Protein AF-A0A6A4GSS4-F1 (afdb_monomer_lite)

Organism: NCBI:txid1447944

pLDDT: mean 73.86, std 14.45, range [41.19, 93.94]

Structure (mmCIF, N/CA/C/O backbone):
data_AF-A0A6A4GSS4-F1
#
_entry.id   AF-A0A6A4GSS4-F1
#
loop_
_atom_site.group_PDB
_atom_site.id
_atom_site.type_symbol
_atom_site.label_atom_id
_atom_site.label_alt_id
_atom_site.label_comp_id
_atom_site.label_asym_id
_atom_site.label_entity_id
_atom_site.label_seq_id
_atom_site.pdbx_PDB_ins_code
_atom_site.Cartn_x
_atom_site.Cartn_y
_atom_site.Cartn_z
_atom_site.occupancy
_atom_site.B_iso_or_equiv
_atom_site.auth_seq_id
_atom_site.auth_comp_id
_atom_site.auth_asym_id
_atom_site.auth_atom_id
_atom_site.pdbx_PDB_model_num
ATOM 1 N N . MET A 1 1 ? -13.043 0.675 -2.390 1.00 72.56 1 MET A N 1
ATOM 2 C CA . MET A 1 1 ? -14.014 0.559 -1.269 1.00 72.56 1 MET A CA 1
ATOM 3 C C . MET A 1 1 ? -15.265 -0.229 -1.655 1.00 72.56 1 MET A C 1
ATOM 5 O O . MET A 1 1 ? -15.630 -1.120 -0.901 1.00 72.56 1 MET A O 1
ATOM 9 N N . TYR A 1 2 ? -15.894 0.060 -2.803 1.00 82.44 2 TYR A N 1
ATOM 10 C CA . TYR A 1 2 ? -17.092 -0.656 -3.266 1.00 82.44 2 TYR A CA 1
ATOM 11 C C . TYR A 1 2 ? -16.880 -2.173 -3.435 1.00 82.44 2 TYR A C 1
ATOM 13 O O . TYR A 1 2 ? -17.722 -2.955 -2.999 1.00 82.44 2 TYR A O 1
ATOM 21 N N . ASP A 1 3 ? -15.731 -2.589 -3.978 1.00 83.38 3 ASP A N 1
ATOM 22 C CA . ASP A 1 3 ? -15.444 -4.008 -4.245 1.00 83.38 3 ASP A CA 1
ATOM 23 C C . ASP A 1 3 ? -15.487 -4.861 -2.975 1.00 83.38 3 ASP A C 1
ATOM 25 O O . ASP A 1 3 ? -16.132 -5.903 -2.951 1.00 83.38 3 ASP A O 1
ATOM 29 N N . LEU A 1 4 ? -14.890 -4.373 -1.882 1.00 84.12 4 LEU A N 1
ATOM 30 C CA . LEU A 1 4 ? -14.920 -5.058 -0.586 1.00 84.12 4 LEU A CA 1
ATOM 31 C C . LEU A 1 4 ? -16.331 -5.103 0.005 1.00 84.12 4 LEU A C 1
ATOM 33 O O . LEU A 1 4 ? -16.747 -6.145 0.503 1.00 84.12 4 LEU A O 1
ATOM 37 N N . THR A 1 5 ? -17.081 -3.998 -0.068 1.00 87.25 5 THR A N 1
ATOM 38 C CA . THR A 1 5 ? -18.464 -3.972 0.437 1.00 87.25 5 THR A CA 1
ATOM 39 C C . THR A 1 5 ? -19.379 -4.917 -0.333 1.00 87.25 5 THR A C 1
ATOM 41 O O . THR A 1 5 ? -20.232 -5.559 0.269 1.00 87.25 5 THR A O 1
ATOM 44 N N . SER A 1 6 ? -19.176 -5.033 -1.648 1.00 86.62 6 SER A N 1
ATOM 45 C CA . SER A 1 6 ? -19.932 -5.941 -2.510 1.00 86.62 6 SER A CA 1
ATOM 46 C C . SER A 1 6 ? -19.547 -7.400 -2.250 1.00 86.62 6 SER A C 1
ATOM 48 O O . SER A 1 6 ? -20.416 -8.235 -2.016 1.00 86.62 6 SER A O 1
ATOM 50 N N . CYS A 1 7 ? -18.243 -7.695 -2.195 1.00 86.50 7 CYS A N 1
ATOM 51 C CA . CYS A 1 7 ? -17.714 -9.043 -1.984 1.00 86.50 7 CYS A CA 1
ATOM 52 C C . CYS A 1 7 ? -18.131 -9.639 -0.632 1.00 86.50 7 CYS A C 1
ATOM 54 O O . CYS A 1 7 ? -18.546 -10.793 -0.576 1.00 86.50 7 CYS A O 1
ATOM 56 N N . TYR A 1 8 ? -18.088 -8.843 0.441 1.00 86.75 8 TYR A N 1
ATOM 57 C CA . TYR A 1 8 ? -18.438 -9.297 1.792 1.00 86.75 8 TYR A CA 1
ATOM 58 C C . TYR A 1 8 ? -19.865 -8.940 2.223 1.00 86.75 8 TYR A C 1
ATOM 60 O O . TYR A 1 8 ? -20.220 -9.165 3.379 1.00 86.75 8 TYR A O 1
ATOM 68 N N . ASN A 1 9 ? -20.680 -8.378 1.322 1.00 89.94 9 ASN A N 1
ATOM 69 C CA . ASN A 1 9 ? -22.035 -7.897 1.609 1.00 89.94 9 ASN A CA 1
ATOM 70 C C . ASN A 1 9 ? -22.110 -7.076 2.916 1.00 89.94 9 ASN A C 1
ATOM 72 O O . ASN A 1 9 ? -22.933 -7.331 3.799 1.00 89.94 9 ASN A O 1
ATOM 76 N N . CYS A 1 10 ? -21.195 -6.116 3.063 1.00 87.06 10 CYS A N 1
ATOM 77 C CA . CYS A 1 10 ? -21.038 -5.321 4.277 1.00 87.06 10 CYS A CA 1
ATOM 78 C C . CYS A 1 10 ? -21.185 -3.821 3.996 1.00 87.06 10 CYS A C 1
ATOM 80 O O . CYS A 1 10 ? -21.047 -3.347 2.867 1.00 87.06 10 CYS A O 1
ATOM 82 N N . SER A 1 11 ? -21.490 -3.046 5.036 1.00 90.00 11 SER A N 1
ATOM 83 C CA . SER A 1 11 ? -21.618 -1.597 4.909 1.00 90.00 11 SER A CA 1
ATOM 84 C C . SER A 1 11 ? -20.251 -0.916 4.781 1.00 90.00 11 SER A C 1
ATOM 86 O O . SER A 1 11 ? -19.232 -1.392 5.280 1.00 90.00 11 SER A O 1
ATOM 88 N N . GLN A 1 12 ? -20.227 0.286 4.201 1.00 85.94 12 GLN A N 1
ATOM 89 C CA . GLN A 1 12 ? -19.018 1.121 4.209 1.00 85.94 12 GLN A CA 1
ATOM 90 C C . GLN A 1 12 ? -18.553 1.483 5.631 1.00 85.94 12 GLN A C 1
ATOM 92 O O . GLN A 1 12 ? -17.361 1.705 5.859 1.00 85.94 12 GLN A O 1
ATOM 97 N N . SER A 1 13 ? -19.472 1.515 6.604 1.00 88.00 13 SER A N 1
ATOM 98 C CA . SER A 1 13 ? -19.119 1.714 8.011 1.00 88.00 13 SER A CA 1
ATOM 99 C C . SER A 1 13 ? -18.322 0.535 8.573 1.00 88.00 13 SER A C 1
ATOM 101 O O . SER A 1 13 ? -17.364 0.777 9.298 1.00 88.00 13 SER A O 1
ATOM 103 N N . ALA A 1 14 ? -18.632 -0.705 8.179 1.00 88.19 14 ALA A N 1
ATOM 104 C CA . ALA A 1 14 ? -17.863 -1.884 8.580 1.00 88.19 14 ALA A CA 1
ATOM 105 C C . ALA A 1 14 ? -16.424 -1.833 8.035 1.00 88.19 14 ALA A C 1
ATOM 107 O O . ALA A 1 14 ? -15.473 -2.122 8.756 1.00 88.19 14 ALA A O 1
ATOM 108 N N . ILE A 1 15 ? -16.240 -1.371 6.792 1.00 86.81 15 ILE A N 1
ATOM 109 C CA . ILE A 1 15 ? -14.897 -1.131 6.232 1.00 86.81 15 ILE A CA 1
ATOM 110 C C . ILE A 1 15 ? -14.166 -0.026 7.004 1.00 86.81 15 ILE A C 1
ATOM 112 O O . ILE A 1 15 ? -12.967 -0.128 7.245 1.00 86.81 15 ILE A O 1
ATOM 116 N N . SER A 1 16 ? -14.875 1.023 7.419 1.00 88.25 16 SER A N 1
ATOM 117 C CA . SER A 1 16 ? -14.283 2.108 8.212 1.00 88.25 16 SER A CA 1
ATOM 118 C C . SER A 1 16 ? -13.846 1.633 9.602 1.00 88.25 16 SER A C 1
ATOM 120 O O . SER A 1 16 ? -12.785 2.024 10.084 1.00 88.25 16 SER A O 1
ATOM 122 N N . GLU A 1 17 ? -14.634 0.766 10.238 1.00 90.69 17 GLU A N 1
ATOM 123 C CA . GLU A 1 17 ? -14.283 0.124 11.506 1.00 90.69 17 GLU A CA 1
ATOM 124 C C . GLU A 1 17 ? -13.057 -0.781 11.348 1.00 90.69 17 GLU A C 1
ATOM 126 O O . GLU A 1 17 ? -12.098 -0.636 12.101 1.00 90.69 17 GLU A O 1
ATOM 131 N N . LEU A 1 18 ? -13.016 -1.602 10.293 1.00 89.56 18 LEU A N 1
ATOM 132 C CA . LEU A 1 18 ? -11.850 -2.420 9.952 1.00 89.56 18 LEU A CA 1
ATOM 133 C C . LEU A 1 18 ? -10.583 -1.574 9.769 1.00 89.56 18 LEU A C 1
ATOM 135 O O . LEU A 1 18 ? -9.526 -1.934 10.282 1.00 89.56 18 LEU A O 1
ATOM 139 N N . VAL A 1 19 ? -10.672 -0.437 9.067 1.00 88.94 19 VAL A N 1
ATOM 140 C CA . VAL A 1 19 ? -9.537 0.489 8.904 1.00 88.94 19 VAL A CA 1
ATOM 141 C C . VAL A 1 19 ? -9.033 0.972 10.262 1.00 88.94 19 VAL A C 1
ATOM 143 O O . VAL A 1 19 ? -7.821 1.001 10.483 1.00 88.94 19 VAL A O 1
ATOM 146 N N . ASN A 1 20 ? -9.934 1.321 11.183 1.00 88.12 20 ASN A N 1
ATOM 147 C CA . ASN A 1 20 ? -9.552 1.765 12.522 1.00 88.12 20 ASN A CA 1
ATOM 148 C C . ASN A 1 20 ? -8.883 0.641 13.320 1.00 88.12 20 ASN A C 1
ATOM 150 O O . ASN A 1 20 ? -7.842 0.880 13.927 1.00 88.12 20 ASN A O 1
ATOM 154 N N . GLU A 1 21 ? -9.433 -0.571 13.289 1.00 90.31 21 GLU A N 1
ATOM 155 C CA . GLU A 1 21 ? -8.868 -1.727 13.994 1.00 90.31 21 GLU A CA 1
ATOM 156 C C . GLU A 1 21 ? -7.494 -2.127 13.443 1.00 90.31 21 GLU A C 1
ATOM 158 O O . GLU A 1 21 ? -6.546 -2.289 14.210 1.00 90.31 21 GLU A O 1
ATOM 163 N N . LEU A 1 22 ? -7.328 -2.177 12.117 1.00 87.38 22 LEU A N 1
ATOM 164 C CA . LEU A 1 22 ? -6.024 -2.427 11.491 1.00 87.38 22 LEU A CA 1
ATOM 165 C C . LEU A 1 22 ? -5.011 -1.326 11.820 1.00 87.38 22 LEU A C 1
ATOM 167 O O . LEU A 1 22 ? -3.841 -1.613 12.065 1.00 87.38 22 LEU A O 1
ATOM 171 N N . THR A 1 23 ? -5.450 -0.066 11.848 1.00 85.69 23 THR A N 1
ATOM 172 C CA . THR A 1 23 ? -4.578 1.058 12.214 1.00 85.69 23 THR A CA 1
ATOM 173 C C . THR A 1 23 ? -4.109 0.935 13.662 1.00 85.69 23 THR A C 1
ATOM 175 O O . THR A 1 23 ? -2.912 1.046 13.915 1.00 85.69 23 THR A O 1
ATOM 178 N N . LYS A 1 24 ? -5.019 0.635 14.599 1.00 86.62 24 LYS A N 1
ATOM 179 C CA . LYS A 1 24 ? -4.681 0.390 16.011 1.00 86.62 24 LYS A CA 1
ATOM 180 C C . LYS A 1 24 ? -3.714 -0.781 16.161 1.00 86.62 24 LYS A C 1
ATOM 182 O O . LYS A 1 24 ? -2.689 -0.634 16.812 1.00 86.62 24 LYS A O 1
ATOM 187 N N . TYR A 1 25 ? -3.988 -1.901 15.491 1.00 86.25 25 TYR A N 1
ATOM 188 C CA . TYR A 1 25 ? -3.116 -3.074 15.511 1.00 86.25 25 TYR A CA 1
ATOM 189 C C . TYR A 1 25 ? -1.692 -2.751 15.035 1.00 86.25 25 TYR A C 1
ATOM 191 O O . TYR A 1 25 ? -0.711 -3.187 15.645 1.00 86.25 25 TYR A O 1
ATOM 199 N N . LEU A 1 26 ? -1.566 -1.970 13.956 1.00 81.38 26 LEU A N 1
ATOM 200 C CA . LEU A 1 26 ? -0.270 -1.509 13.462 1.00 81.38 26 LEU A CA 1
ATOM 201 C C . LEU A 1 26 ? 0.419 -0.557 14.443 1.00 81.38 26 LEU A C 1
ATOM 203 O O . LEU A 1 26 ? 1.639 -0.653 14.586 1.00 81.38 26 LEU A O 1
ATOM 207 N N . ASP A 1 27 ? -0.322 0.333 15.113 1.00 80.06 27 ASP A N 1
ATOM 208 C CA . ASP A 1 27 ? 0.249 1.187 16.160 1.00 80.06 27 ASP A CA 1
ATOM 209 C C . ASP A 1 27 ? 0.777 0.337 17.313 1.00 80.06 27 ASP A C 1
ATOM 211 O O . ASP A 1 27 ? 1.949 0.447 17.644 1.00 80.06 27 ASP A O 1
ATOM 215 N N . ASP A 1 28 ? -0.021 -0.580 17.853 1.00 81.38 28 ASP A N 1
ATOM 216 C CA . ASP A 1 28 ? 0.369 -1.400 19.002 1.00 81.38 28 ASP A CA 1
ATOM 217 C C . ASP A 1 28 ? 1.546 -2.333 18.685 1.00 81.38 28 ASP A C 1
ATOM 219 O O . ASP A 1 28 ? 2.460 -2.500 19.495 1.00 81.38 28 ASP A O 1
ATOM 223 N N . THR A 1 29 ? 1.568 -2.912 17.482 1.00 77.62 29 THR A N 1
ATOM 224 C CA . THR A 1 29 ? 2.556 -3.937 17.117 1.00 77.62 29 THR A CA 1
ATOM 225 C C . THR A 1 29 ? 3.847 -3.329 16.546 1.00 77.62 29 THR A C 1
ATOM 227 O O . THR A 1 29 ? 4.943 -3.830 16.799 1.00 77.62 29 THR A O 1
ATOM 230 N N . TRP A 1 30 ? 3.759 -2.223 15.796 1.00 67.25 30 TRP A N 1
ATOM 231 C CA . TRP A 1 30 ? 4.883 -1.674 15.018 1.00 67.25 30 TRP A CA 1
ATOM 232 C C . TRP A 1 30 ? 5.235 -0.227 15.384 1.00 67.25 30 TRP A C 1
ATOM 234 O O . TRP A 1 30 ? 6.038 0.391 14.680 1.00 67.25 30 TRP A O 1
ATOM 244 N N . LYS A 1 31 ? 4.714 0.317 16.498 1.00 68.88 31 LYS A N 1
ATOM 245 C CA . LYS A 1 31 ? 4.988 1.696 16.957 1.00 68.88 31 LYS A CA 1
ATOM 246 C C . LYS A 1 31 ? 6.451 2.095 16.862 1.00 68.88 31 LYS A C 1
ATOM 248 O O . LYS A 1 31 ? 6.790 3.172 16.389 1.00 68.88 31 LYS A O 1
ATOM 253 N N . HIS A 1 32 ? 7.325 1.203 17.317 1.00 61.16 32 HIS A N 1
ATOM 254 C CA . HIS A 1 32 ? 8.761 1.433 17.417 1.00 61.16 32 HIS A CA 1
ATOM 255 C C . HIS A 1 32 ? 9.453 1.574 16.052 1.00 61.16 32 HIS A C 1
ATOM 257 O O . HIS A 1 32 ? 10.482 2.236 15.967 1.00 61.16 32 HIS A O 1
ATOM 263 N N . LEU A 1 33 ? 8.885 0.996 14.988 1.00 55.12 33 LEU A N 1
ATOM 264 C CA . LEU A 1 33 ? 9.396 1.094 13.614 1.00 55.12 33 LEU A CA 1
ATOM 265 C C . LEU A 1 33 ? 8.751 2.237 12.826 1.00 55.12 33 LEU A C 1
ATOM 267 O O . LEU A 1 33 ? 9.302 2.677 11.820 1.00 55.12 33 LEU A O 1
ATOM 271 N N . LEU A 1 34 ? 7.568 2.683 13.253 1.00 58.38 34 LEU A N 1
ATOM 272 C CA . LEU A 1 34 ? 6.745 3.664 12.541 1.00 58.38 34 LEU A CA 1
ATOM 273 C C . LEU A 1 34 ? 6.749 5.049 13.203 1.00 58.38 34 LEU A C 1
ATOM 275 O O . LEU A 1 34 ? 6.261 6.006 12.599 1.00 58.38 34 LEU A O 1
ATOM 279 N N . ASN A 1 35 ? 7.306 5.168 14.413 1.00 62.12 35 ASN A N 1
ATOM 280 C CA . ASN A 1 35 ? 7.505 6.443 15.085 1.00 62.12 35 ASN A CA 1
ATOM 281 C C . ASN A 1 35 ? 8.503 7.287 14.297 1.00 62.12 35 ASN A C 1
ATOM 283 O O . ASN A 1 35 ? 9.711 7.047 14.297 1.00 62.12 35 ASN A O 1
ATOM 287 N N . LEU A 1 36 ? 7.976 8.325 13.660 1.00 60.53 36 LEU A N 1
ATOM 288 C CA . LEU A 1 36 ? 8.780 9.457 13.236 1.00 60.53 36 LEU A CA 1
ATOM 289 C C . LEU A 1 36 ? 9.359 10.063 14.515 1.00 60.53 36 LEU A C 1
ATOM 291 O O . LEU A 1 36 ? 8.634 10.242 15.495 1.00 60.53 36 LEU A O 1
ATOM 295 N N . GLY A 1 37 ? 10.669 10.298 14.531 1.00 61.03 37 GLY A N 1
ATOM 296 C CA . GLY A 1 37 ? 11.349 10.899 15.672 1.00 61.03 37 GLY A CA 1
ATOM 297 C C . GLY A 1 37 ? 10.783 12.283 16.036 1.00 61.03 37 GLY A C 1
ATOM 298 O O . GLY A 1 37 ? 9.786 12.738 15.473 1.00 61.03 37 GLY A O 1
ATOM 299 N N . PRO A 1 38 ? 11.403 12.997 16.988 1.00 59.97 38 PRO A N 1
ATOM 300 C CA . PRO A 1 38 ? 10.986 14.360 17.309 1.00 59.97 38 PRO A CA 1
ATOM 301 C C . PRO A 1 38 ? 10.923 15.227 16.045 1.00 59.97 38 PRO A C 1
ATOM 303 O O . PRO A 1 38 ? 11.761 15.093 15.155 1.00 59.97 38 PRO A O 1
ATOM 306 N N . ARG A 1 39 ? 9.917 16.112 15.987 1.00 59.19 39 ARG A N 1
ATOM 307 C CA . ARG A 1 39 ? 9.582 16.929 14.812 1.00 59.19 39 ARG A CA 1
ATOM 308 C C . ARG A 1 39 ? 10.828 17.562 14.195 1.00 59.19 39 ARG A C 1
ATOM 310 O O . ARG A 1 39 ? 11.369 18.525 14.734 1.00 59.19 39 ARG A O 1
ATOM 317 N N . ASN A 1 40 ? 11.241 17.046 13.043 1.00 56.81 40 ASN A N 1
ATOM 318 C CA . ASN A 1 40 ? 12.465 17.482 12.387 1.00 56.81 40 ASN A CA 1
ATOM 319 C C . ASN A 1 40 ? 12.144 18.533 11.304 1.00 56.81 40 ASN A C 1
ATOM 321 O O . ASN A 1 40 ? 11.332 18.248 10.414 1.00 56.81 40 ASN A O 1
ATOM 325 N N . PRO A 1 41 ? 12.764 19.732 11.304 1.00 54.12 41 PRO A N 1
ATOM 326 C CA . PRO A 1 41 ? 12.545 20.770 10.283 1.00 54.12 41 PRO A CA 1
ATOM 327 C C . PRO A 1 41 ? 12.927 20.343 8.856 1.00 54.12 41 PRO A C 1
ATOM 329 O O . PRO A 1 41 ? 12.657 21.054 7.897 1.00 54.12 41 PRO A O 1
ATOM 332 N N . THR A 1 42 ? 13.562 19.184 8.704 1.00 51.69 42 THR A N 1
ATOM 333 C CA . THR A 1 42 ? 13.989 18.588 7.434 1.00 51.69 42 THR A CA 1
ATOM 334 C C . THR A 1 42 ? 12.932 17.677 6.797 1.00 51.69 42 THR A C 1
ATOM 336 O O . THR A 1 42 ? 13.105 17.267 5.653 1.00 51.69 42 THR A O 1
ATOM 339 N N . THR A 1 43 ? 11.797 17.410 7.463 1.00 50.16 43 THR A N 1
ATOM 340 C CA . THR A 1 43 ? 10.657 16.643 6.893 1.00 50.16 43 THR A CA 1
ATOM 341 C C . THR A 1 43 ? 9.864 17.379 5.815 1.00 50.16 43 THR A C 1
ATOM 343 O O . THR A 1 43 ? 8.815 16.909 5.369 1.00 50.16 43 THR A O 1
ATOM 346 N N . PHE A 1 44 ? 10.340 18.541 5.388 1.00 54.75 44 PHE A N 1
ATOM 347 C CA . PHE A 1 44 ? 9.679 19.347 4.386 1.00 54.75 44 PHE A CA 1
ATOM 348 C C . PHE A 1 44 ? 9.976 18.818 2.983 1.00 54.75 44 PHE A C 1
ATOM 350 O O . PHE A 1 44 ? 11.121 18.635 2.573 1.00 54.75 44 PHE A O 1
ATOM 357 N N . ASN A 1 45 ? 8.916 18.625 2.206 1.00 54.44 45 ASN A N 1
ATOM 358 C CA . ASN A 1 45 ? 9.004 18.580 0.756 1.00 54.44 45 ASN A CA 1
ATOM 359 C C . ASN A 1 45 ? 9.610 19.917 0.282 1.00 54.44 45 ASN A C 1
ATOM 361 O O . ASN A 1 45 ? 8.956 20.953 0.386 1.00 54.44 45 ASN A O 1
ATOM 365 N N . GLY A 1 46 ? 10.834 19.896 -0.256 1.00 47.38 46 GLY A N 1
ATOM 366 C CA . GLY A 1 46 ? 11.545 21.104 -0.704 1.00 47.38 46 GLY A CA 1
ATOM 367 C C . GLY A 1 46 ? 10.868 21.880 -1.842 1.00 47.38 46 GLY A C 1
ATOM 368 O O . GLY A 1 46 ? 11.210 23.030 -2.080 1.00 47.38 46 GLY A O 1
ATOM 369 N N . HIS A 1 47 ? 9.891 21.283 -2.529 1.00 49.94 47 HIS A N 1
ATOM 370 C CA . HIS A 1 47 ? 9.135 21.911 -3.612 1.00 49.94 47 HIS A CA 1
ATOM 371 C C . HIS A 1 47 ? 7.844 22.600 -3.136 1.00 49.94 47 HIS A C 1
ATOM 373 O O . HIS A 1 47 ? 7.476 23.637 -3.675 1.00 49.94 47 HIS A O 1
ATOM 379 N N . LYS A 1 48 ? 7.149 22.046 -2.131 1.00 52.28 48 LYS A N 1
ATOM 380 C CA . LYS A 1 48 ? 5.865 22.579 -1.623 1.00 52.28 48 LYS A CA 1
ATOM 381 C C . LYS A 1 48 ? 5.916 23.104 -0.185 1.00 52.28 48 LYS A C 1
ATOM 383 O O . LYS A 1 48 ? 4.892 23.551 0.314 1.00 52.28 48 LYS A O 1
ATOM 388 N N . ALA A 1 49 ? 7.066 23.023 0.485 1.00 61.06 49 ALA A N 1
ATOM 389 C CA . ALA A 1 49 ? 7.256 23.441 1.874 1.00 61.06 49 ALA A CA 1
ATOM 390 C C . ALA A 1 49 ? 6.165 22.908 2.833 1.00 61.06 49 ALA A C 1
ATOM 392 O O . ALA A 1 49 ? 5.706 23.607 3.731 1.00 61.06 49 ALA A O 1
ATOM 393 N N . VAL A 1 50 ? 5.801 21.632 2.682 1.00 62.94 50 VAL A N 1
ATOM 394 C CA . VAL A 1 50 ? 4.879 20.910 3.577 1.00 62.94 50 VAL A CA 1
ATOM 395 C C . VAL A 1 50 ? 5.549 19.671 4.159 1.00 62.94 50 VAL A C 1
ATOM 397 O O . VAL A 1 50 ? 6.368 19.042 3.483 1.00 62.94 50 VAL A O 1
ATOM 400 N N . HIS A 1 51 ? 5.195 19.308 5.397 1.00 67.25 51 HIS A N 1
ATOM 401 C CA . HIS A 1 51 ? 5.627 18.048 6.004 1.00 67.25 51 HIS A CA 1
ATOM 402 C C . HIS A 1 51 ? 5.158 16.876 5.137 1.00 67.25 51 HIS A C 1
ATOM 404 O O . HIS A 1 51 ? 3.970 16.755 4.842 1.00 67.25 51 HIS A O 1
ATOM 410 N N . ALA A 1 52 ? 6.092 16.026 4.720 1.00 66.50 52 ALA A N 1
ATOM 411 C CA . ALA A 1 52 ? 5.812 14.917 3.823 1.00 66.50 52 ALA A CA 1
ATOM 412 C C . ALA A 1 52 ? 6.443 13.623 4.336 1.00 66.50 52 ALA A C 1
ATOM 414 O O . ALA A 1 52 ? 7.571 13.609 4.834 1.00 66.50 52 ALA A O 1
ATOM 415 N N . LEU A 1 53 ? 5.707 12.528 4.159 1.00 74.06 53 LEU A N 1
ATOM 416 C CA . LEU A 1 53 ? 6.211 11.177 4.361 1.00 74.06 53 LEU A CA 1
ATOM 417 C C . LEU A 1 53 ? 6.607 10.594 3.020 1.00 74.06 53 LEU A C 1
ATOM 419 O O . LEU A 1 53 ? 5.887 10.734 2.029 1.00 74.06 53 LEU A O 1
ATOM 423 N N . LYS A 1 54 ? 7.752 9.921 2.998 1.00 73.69 54 LYS A N 1
ATOM 424 C CA . LYS A 1 54 ? 8.208 9.192 1.829 1.00 73.69 54 LYS A CA 1
ATOM 425 C C . LYS A 1 54 ? 7.979 7.705 2.031 1.00 73.69 54 LYS A C 1
ATOM 427 O O . LYS A 1 54 ? 8.467 7.110 2.992 1.00 73.69 54 LYS A O 1
ATOM 432 N N . PHE A 1 55 ? 7.264 7.123 1.079 1.00 77.62 55 PHE A N 1
ATOM 433 C CA . PHE A 1 55 ? 7.144 5.686 0.909 1.00 77.62 55 PHE A CA 1
ATOM 434 C C . PHE A 1 55 ? 7.936 5.242 -0.308 1.00 77.62 55 PHE A C 1
ATOM 436 O O . PHE A 1 55 ? 8.146 6.005 -1.254 1.00 77.62 55 PHE A O 1
ATOM 443 N N . GLN A 1 56 ? 8.383 3.997 -0.267 1.00 77.25 56 GLN A N 1
ATOM 444 C CA . GLN A 1 56 ? 8.988 3.322 -1.401 1.00 77.25 56 GLN A CA 1
ATOM 445 C C . GLN A 1 56 ? 8.387 1.951 -1.523 1.00 77.25 56 GLN A C 1
ATOM 447 O O . GLN A 1 56 ? 8.216 1.263 -0.524 1.00 77.25 56 GLN A O 1
ATOM 452 N N . ALA A 1 57 ? 8.050 1.573 -2.743 1.00 80.19 57 ALA A N 1
ATOM 453 C CA . ALA A 1 57 ? 7.300 0.366 -2.972 1.00 80.19 57 ALA A CA 1
ATOM 454 C C . ALA 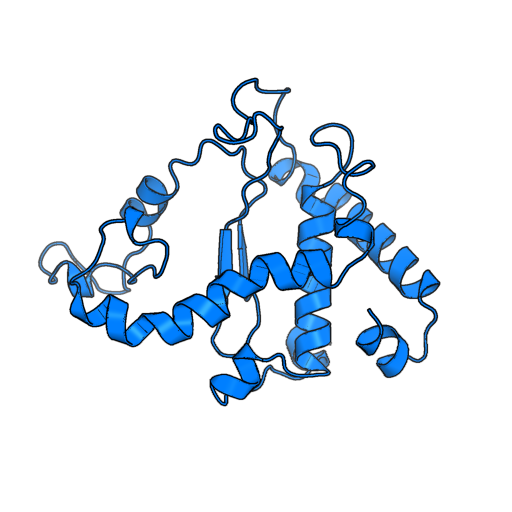A 1 57 ? 7.842 -0.389 -4.175 1.00 80.19 57 ALA A C 1
ATOM 456 O O . ALA A 1 57 ? 8.279 0.225 -5.150 1.00 80.19 57 ALA A O 1
ATOM 457 N N . PHE A 1 58 ? 7.764 -1.713 -4.104 1.00 79.31 58 PHE A N 1
ATOM 458 C CA . PHE A 1 58 ? 7.852 -2.565 -5.278 1.00 79.31 58 PHE A CA 1
ATOM 459 C C . PHE A 1 58 ? 6.429 -2.901 -5.720 1.00 79.31 58 PHE A C 1
ATOM 461 O O . PHE A 1 58 ? 5.671 -3.518 -4.969 1.00 79.31 58 PHE A O 1
ATOM 468 N N . LYS A 1 59 ? 6.067 -2.462 -6.929 1.00 81.62 59 LYS A N 1
ATOM 469 C CA . LYS A 1 59 ? 4.836 -2.873 -7.609 1.00 81.62 59 LYS A CA 1
ATOM 470 C C . LYS A 1 59 ? 5.191 -3.973 -8.603 1.00 81.62 59 LYS A C 1
ATOM 472 O O . LYS A 1 59 ? 6.142 -3.830 -9.371 1.00 81.62 59 LYS A O 1
ATOM 477 N N . VAL A 1 60 ? 4.468 -5.079 -8.541 1.00 82.06 60 VAL A N 1
ATOM 478 C CA . VAL A 1 60 ? 4.673 -6.257 -9.390 1.00 82.06 60 VAL A CA 1
ATOM 479 C C . VAL A 1 60 ? 3.748 -6.219 -10.616 1.00 82.06 60 VAL A C 1
ATOM 481 O O . VAL A 1 60 ? 2.765 -5.473 -10.609 1.00 82.06 60 VAL A O 1
ATOM 484 N N . PRO A 1 61 ? 4.046 -6.991 -11.684 1.00 82.44 61 PRO A N 1
ATOM 485 C CA . PRO A 1 61 ? 3.288 -6.955 -12.940 1.00 82.44 61 PRO A CA 1
ATOM 486 C C . PRO A 1 61 ? 1.792 -7.245 -12.800 1.00 82.44 61 PRO A C 1
ATOM 488 O O . PRO A 1 61 ? 1.003 -6.731 -13.581 1.00 82.44 61 PRO A O 1
ATOM 491 N N . ASN A 1 62 ? 1.388 -7.989 -11.769 1.00 84.44 62 ASN A N 1
ATOM 492 C CA . ASN A 1 62 ? -0.021 -8.244 -11.475 1.00 84.44 62 ASN A CA 1
ATOM 493 C C . ASN A 1 62 ? -0.754 -7.064 -10.811 1.00 84.44 62 ASN A C 1
ATOM 495 O O . ASN A 1 62 ? -1.839 -7.222 -10.253 1.00 84.44 62 ASN A O 1
ATOM 499 N N . GLY A 1 63 ? -0.140 -5.881 -10.807 1.00 86.88 63 GLY A N 1
ATOM 500 C CA . GLY A 1 63 ? -0.735 -4.654 -10.300 1.00 86.88 63 GLY A CA 1
ATOM 501 C C . GLY A 1 63 ? -0.658 -4.475 -8.786 1.00 86.88 63 GLY A C 1
ATOM 502 O O . GLY A 1 63 ? -1.057 -3.414 -8.308 1.00 86.88 63 GLY A O 1
ATOM 503 N N . MET A 1 64 ? -0.132 -5.449 -8.038 1.00 89.75 64 MET A N 1
ATOM 504 C CA . MET A 1 64 ? -0.035 -5.378 -6.579 1.00 89.75 64 MET A CA 1
ATOM 505 C C . MET A 1 64 ? 1.206 -4.624 -6.114 1.00 89.75 64 MET A C 1
ATOM 507 O O . MET A 1 64 ? 2.266 -4.678 -6.739 1.00 89.75 64 MET A O 1
ATOM 511 N N . ILE A 1 65 ? 1.108 -3.995 -4.948 1.00 89.75 65 ILE A N 1
ATOM 512 C CA . ILE A 1 65 ? 2.273 -3.514 -4.205 1.00 89.75 65 ILE A CA 1
ATOM 513 C C . ILE A 1 65 ? 2.731 -4.642 -3.273 1.00 89.75 65 ILE A C 1
ATOM 515 O O . ILE A 1 65 ? 2.088 -4.898 -2.257 1.00 89.75 65 ILE A O 1
ATOM 519 N N . CYS A 1 66 ? 3.821 -5.336 -3.615 1.00 82.69 66 CYS A N 1
ATOM 520 C CA . CYS A 1 66 ? 4.292 -6.504 -2.855 1.00 82.69 66 CYS A CA 1
ATOM 521 C C . CYS A 1 66 ? 5.160 -6.136 -1.648 1.00 82.69 66 CYS A C 1
ATOM 523 O O . CYS A 1 66 ? 5.200 -6.869 -0.667 1.00 82.69 66 CYS A O 1
ATOM 525 N N . GLN A 1 67 ? 5.839 -4.991 -1.705 1.00 81.75 67 GLN A N 1
ATOM 526 C CA . GLN A 1 67 ? 6.676 -4.497 -0.620 1.00 81.75 67 GLN A CA 1
ATOM 527 C C . GLN A 1 67 ? 6.481 -2.995 -0.491 1.00 81.75 67 GLN A C 1
ATOM 529 O O . GLN A 1 67 ? 6.550 -2.279 -1.488 1.00 81.75 67 GLN A O 1
ATOM 534 N N . LEU A 1 68 ? 6.301 -2.521 0.741 1.00 82.50 68 LEU A N 1
ATOM 535 C CA . LEU A 1 68 ? 6.148 -1.107 1.066 1.00 82.50 68 LEU A CA 1
ATOM 536 C C . LEU A 1 68 ? 7.075 -0.732 2.231 1.00 82.50 68 LEU A C 1
ATOM 538 O O . LEU A 1 68 ? 6.871 -1.131 3.378 1.00 82.50 68 LEU A O 1
ATOM 542 N N . HIS A 1 69 ? 8.101 0.054 1.925 1.00 78.38 69 HIS A N 1
ATOM 543 C CA . HIS A 1 69 ? 9.047 0.630 2.871 1.00 78.38 69 HIS A CA 1
ATOM 544 C C . HIS A 1 69 ? 8.658 2.072 3.236 1.00 78.38 69 HIS A C 1
ATOM 546 O O . HIS A 1 69 ? 8.260 2.862 2.378 1.00 78.38 69 HIS A O 1
ATOM 552 N N . GLY A 1 70 ? 8.827 2.429 4.510 1.00 76.38 70 GLY A N 1
ATOM 553 C CA . GLY A 1 70 ? 8.455 3.723 5.087 1.00 76.38 70 GLY A CA 1
ATOM 554 C C . GLY A 1 70 ? 7.392 3.605 6.189 1.00 76.38 70 GLY A C 1
ATOM 555 O O . GLY A 1 70 ? 7.033 2.494 6.573 1.00 76.38 70 GLY A O 1
ATOM 556 N N . PRO A 1 71 ? 6.862 4.717 6.713 1.00 74.94 71 PRO A N 1
ATOM 557 C CA . PRO A 1 71 ? 7.175 6.084 6.315 1.00 74.94 71 PRO A CA 1
ATOM 558 C C . PRO A 1 71 ? 8.601 6.480 6.721 1.00 74.94 71 PRO A C 1
ATOM 560 O O . PRO A 1 71 ? 9.044 6.177 7.822 1.00 74.94 71 PRO A O 1
ATOM 563 N N . VAL A 1 72 ? 9.318 7.167 5.831 1.00 70.50 72 VAL A N 1
ATOM 564 C CA . VAL A 1 72 ? 10.593 7.828 6.156 1.00 70.50 72 VAL A CA 1
ATOM 565 C C . VAL A 1 72 ? 10.427 9.331 5.966 1.00 70.50 72 VAL A C 1
ATOM 567 O O . VAL A 1 72 ? 9.694 9.772 5.076 1.00 70.50 72 VAL A O 1
ATOM 570 N N . GLU A 1 73 ? 11.118 10.124 6.781 1.00 64.06 73 GLU A N 1
ATOM 571 C CA . GLU A 1 73 ? 11.266 11.561 6.552 1.00 64.06 73 GLU A CA 1
ATOM 572 C C . GLU A 1 73 ? 11.820 11.830 5.135 1.00 64.06 73 GLU A C 1
ATOM 574 O O . GLU A 1 73 ? 12.666 11.092 4.626 1.00 64.06 73 GLU A O 1
ATOM 579 N N . ALA A 1 74 ? 11.312 12.863 4.453 1.00 55.19 74 ALA A N 1
ATOM 580 C CA . ALA A 1 74 ? 11.501 13.078 3.011 1.00 55.19 74 ALA A CA 1
ATOM 581 C C . ALA A 1 74 ? 12.952 13.357 2.534 1.00 55.19 74 ALA A C 1
ATOM 583 O O . ALA A 1 74 ? 13.186 13.504 1.332 1.00 55.19 74 ALA A O 1
ATOM 584 N N . THR A 1 75 ? 13.943 13.369 3.422 1.00 53.06 75 THR A N 1
ATOM 585 C CA . THR A 1 75 ? 15.379 13.526 3.136 1.00 53.06 75 THR A CA 1
ATOM 586 C C . THR A 1 75 ? 16.050 12.178 2.839 1.00 53.06 75 THR A C 1
ATOM 588 O O . THR A 1 75 ? 16.860 11.660 3.602 1.00 53.06 75 THR A O 1
ATOM 591 N N . SER A 1 76 ? 15.711 11.544 1.715 1.00 54.12 76 SER A N 1
ATOM 592 C CA . SER A 1 76 ? 16.140 10.160 1.468 1.00 54.12 76 SER A CA 1
ATOM 593 C C . SER A 1 76 ? 17.508 10.017 0.773 1.00 54.12 76 SER A C 1
ATOM 595 O O . SER A 1 76 ? 17.622 10.333 -0.413 1.00 54.12 76 SER A O 1
ATOM 597 N N . ARG A 1 77 ? 18.475 9.367 1.439 1.00 54.97 77 ARG A N 1
ATOM 598 C CA . ARG A 1 77 ? 19.670 8.711 0.844 1.00 54.97 77 ARG A CA 1
ATOM 599 C C . ARG A 1 77 ? 19.352 7.316 0.270 1.00 54.97 77 ARG A C 1
ATOM 601 O O . ARG A 1 77 ? 20.188 6.423 0.280 1.00 54.97 77 ARG A O 1
ATOM 608 N N . VAL A 1 78 ? 18.130 7.084 -0.217 1.00 51.59 78 VAL A N 1
ATOM 609 C CA . VAL A 1 78 ? 17.699 5.741 -0.670 1.00 51.59 78 VAL A CA 1
ATOM 610 C C . VAL A 1 78 ? 18.590 5.192 -1.775 1.00 51.59 78 VAL A C 1
ATOM 612 O O . VAL A 1 78 ? 18.889 4.005 -1.777 1.00 51.59 78 VAL A O 1
ATOM 615 N N . LEU A 1 79 ? 19.006 6.048 -2.708 1.00 53.62 79 LEU A N 1
ATOM 616 C CA . LEU A 1 79 ? 19.949 5.669 -3.757 1.00 53.62 79 LEU A CA 1
ATOM 617 C C . LEU A 1 79 ? 21.180 4.980 -3.168 1.00 53.62 79 LEU A C 1
ATOM 619 O O . LEU A 1 79 ? 21.605 3.946 -3.663 1.00 53.62 79 LEU A O 1
ATOM 623 N N . GLU A 1 80 ? 21.703 5.519 -2.073 1.00 54.47 80 GLU A N 1
ATOM 624 C CA . GLU A 1 80 ? 22.885 4.996 -1.406 1.00 54.47 80 GLU A CA 1
ATOM 625 C C . GLU A 1 80 ? 22.620 3.652 -0.719 1.00 54.47 80 GLU A C 1
ATOM 627 O O . GLU A 1 80 ? 23.442 2.741 -0.814 1.00 54.47 80 GLU A O 1
ATOM 632 N N . TRP A 1 81 ? 21.439 3.477 -0.116 1.00 59.69 81 TRP A N 1
ATOM 633 C CA . TRP A 1 81 ? 21.023 2.186 0.435 1.00 59.69 81 TRP A CA 1
ATOM 634 C C . TRP A 1 81 ? 20.865 1.121 -0.660 1.00 59.69 81 TRP A C 1
ATOM 636 O O . TRP A 1 81 ? 21.412 0.028 -0.525 1.00 59.69 81 TRP A O 1
ATOM 646 N N . CYS A 1 82 ? 20.196 1.442 -1.774 1.00 55.59 82 CYS A N 1
ATOM 647 C CA . CYS A 1 82 ? 20.046 0.528 -2.910 1.00 55.59 82 CYS A CA 1
ATOM 648 C C . CYS A 1 82 ? 21.402 0.171 -3.534 1.00 55.59 82 CYS A C 1
ATOM 650 O O . CYS A 1 82 ? 21.655 -1.002 -3.796 1.00 55.59 82 CYS A O 1
ATOM 652 N N . CYS A 1 83 ? 22.297 1.148 -3.715 1.00 55.53 83 CYS A N 1
ATOM 653 C CA . CYS A 1 83 ? 23.656 0.914 -4.211 1.00 55.53 83 CYS A CA 1
ATOM 654 C C . CYS A 1 83 ? 24.466 -0.037 -3.319 1.00 55.53 83 CYS A C 1
ATOM 656 O O . CYS A 1 83 ? 25.364 -0.707 -3.819 1.00 55.53 83 CYS A O 1
ATOM 658 N N . THR A 1 84 ? 24.148 -0.100 -2.024 1.00 58.84 84 THR A N 1
ATOM 659 C CA . THR A 1 84 ? 24.881 -0.913 -1.043 1.00 58.84 84 THR A CA 1
ATOM 660 C C . THR A 1 84 ? 24.246 -2.286 -0.805 1.00 58.84 84 THR A C 1
ATOM 662 O O . THR A 1 84 ? 24.906 -3.155 -0.253 1.00 58.84 84 THR A O 1
ATOM 665 N N . ASN A 1 85 ? 22.984 -2.509 -1.192 1.00 58.09 85 ASN A N 1
ATOM 666 C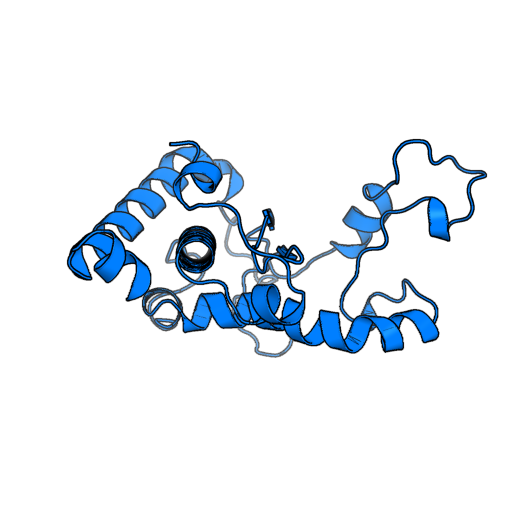 CA . ASN A 1 85 ? 22.245 -3.720 -0.796 1.00 58.09 85 ASN A CA 1
ATOM 667 C C . ASN A 1 85 ? 21.581 -4.484 -1.954 1.00 58.09 85 ASN A C 1
ATOM 669 O O . ASN A 1 85 ? 21.225 -5.647 -1.785 1.00 58.09 85 ASN A O 1
ATOM 673 N N . ALA A 1 86 ? 21.400 -3.879 -3.130 1.00 63.88 86 ALA A N 1
ATOM 674 C CA . ALA A 1 86 ? 20.661 -4.498 -4.231 1.00 63.88 86 ALA A CA 1
ATOM 675 C C . ALA A 1 86 ? 21.562 -5.356 -5.140 1.00 63.88 86 ALA A C 1
ATOM 677 O O . ALA A 1 86 ? 21.710 -5.048 -6.321 1.00 63.88 86 ALA A O 1
ATOM 678 N N . PHE A 1 87 ? 22.144 -6.438 -4.611 1.00 65.06 87 PHE A N 1
ATOM 679 C CA . PHE A 1 87 ? 22.998 -7.366 -5.368 1.00 65.06 87 PHE A CA 1
ATOM 680 C C . PHE A 1 87 ? 22.239 -8.596 -5.869 1.00 65.06 87 PHE A C 1
ATOM 682 O O . PHE A 1 87 ? 21.442 -9.187 -5.144 1.00 65.06 87 PHE A O 1
ATOM 689 N N . CYS A 1 88 ? 22.533 -9.022 -7.095 1.00 60.91 88 CYS A N 1
ATOM 690 C CA . CYS A 1 88 ? 22.058 -10.292 -7.624 1.00 60.91 88 CYS A CA 1
ATOM 691 C C . CYS A 1 88 ? 22.742 -11.458 -6.883 1.00 60.91 88 CYS A C 1
ATOM 693 O O . CYS A 1 88 ? 23.967 -11.434 -6.719 1.00 60.91 88 CYS A O 1
ATOM 695 N N . PRO A 1 89 ? 22.004 -12.509 -6.484 1.00 60.66 89 PRO A N 1
ATOM 696 C CA . PRO A 1 89 ? 22.601 -13.711 -5.910 1.00 60.66 89 PRO A CA 1
ATOM 697 C C . PRO A 1 89 ? 23.687 -14.290 -6.832 1.00 60.66 89 PRO A C 1
ATOM 699 O O . PRO A 1 89 ? 23.449 -14.499 -8.020 1.00 60.66 89 PRO A O 1
ATOM 702 N N . GLY A 1 90 ? 24.888 -14.526 -6.294 1.00 66.44 90 GLY A N 1
ATOM 703 C CA . GLY A 1 90 ? 26.032 -15.059 -7.048 1.00 66.44 90 GLY A CA 1
ATOM 704 C C . GLY A 1 90 ? 26.882 -14.020 -7.793 1.00 66.44 90 GLY A C 1
ATOM 705 O O . GLY A 1 90 ? 27.856 -14.393 -8.446 1.00 66.44 90 GLY A O 1
ATOM 706 N N . ALA A 1 91 ? 26.562 -12.727 -7.693 1.00 70.06 91 ALA A N 1
ATOM 707 C CA . ALA A 1 91 ? 27.401 -11.664 -8.232 1.00 70.06 91 ALA A CA 1
ATOM 708 C C . ALA A 1 91 ? 28.636 -11.392 -7.357 1.00 70.06 91 ALA A C 1
ATOM 710 O O . ALA A 1 91 ? 28.554 -11.343 -6.132 1.00 70.06 91 ALA A O 1
ATOM 711 N N . ASN A 1 92 ? 29.778 -11.146 -7.999 1.00 76.00 92 ASN A N 1
ATOM 712 C CA . ASN A 1 92 ? 31.034 -10.766 -7.348 1.00 76.00 92 ASN A CA 1
ATOM 713 C C . ASN A 1 92 ? 31.659 -9.520 -8.006 1.00 76.00 92 ASN A C 1
ATOM 715 O O . ASN A 1 92 ? 31.115 -8.954 -8.960 1.00 76.00 92 ASN A O 1
ATOM 719 N N . ASN A 1 93 ? 32.833 -9.106 -7.519 1.00 70.31 93 ASN A N 1
ATOM 720 C CA . ASN A 1 93 ? 33.542 -7.921 -8.009 1.00 70.31 93 ASN A CA 1
ATOM 721 C C . ASN A 1 93 ? 34.045 -8.015 -9.462 1.00 70.31 93 ASN A C 1
ATOM 723 O O . ASN A 1 93 ? 34.420 -6.986 -10.028 1.00 70.31 93 ASN A O 1
ATOM 727 N N . ASP A 1 94 ? 33.963 -9.188 -10.089 1.00 75.62 94 ASP A N 1
ATOM 728 C CA . ASP A 1 94 ? 34.376 -9.430 -11.478 1.00 75.62 94 ASP A CA 1
ATOM 729 C C . ASP A 1 94 ? 33.182 -9.532 -12.438 1.00 75.62 94 ASP A C 1
ATOM 731 O O . ASP A 1 94 ? 33.313 -9.380 -13.652 1.00 75.62 94 ASP A O 1
ATOM 735 N N . THR A 1 95 ? 31.976 -9.726 -11.904 1.00 70.94 95 THR A N 1
ATOM 736 C CA . THR A 1 95 ? 30.743 -9.797 -12.694 1.00 70.94 95 THR A CA 1
ATOM 737 C C . THR A 1 95 ? 30.508 -8.446 -13.388 1.00 70.94 95 THR A C 1
ATOM 739 O O . THR A 1 95 ? 30.755 -7.413 -12.786 1.00 70.94 95 THR A O 1
ATOM 742 N N . PRO A 1 96 ? 30.032 -8.330 -14.634 1.00 66.00 96 PRO A N 1
ATOM 743 C CA . PRO A 1 96 ? 29.731 -7.014 -15.207 1.00 66.00 96 PRO A CA 1
ATOM 744 C C . PRO A 1 96 ? 28.740 -6.237 -14.325 1.00 66.00 96 PRO A C 1
ATOM 746 O O . PRO A 1 96 ? 27.757 -6.820 -13.876 1.00 66.00 96 PRO A O 1
ATOM 749 N N . ILE A 1 97 ? 28.950 -4.931 -14.093 1.00 57.25 97 ILE A N 1
ATOM 750 C CA . ILE A 1 97 ? 28.080 -4.094 -13.225 1.00 57.25 97 ILE A CA 1
ATOM 751 C C . ILE A 1 97 ? 26.583 -4.278 -13.539 1.00 57.25 97 ILE A C 1
ATOM 753 O O . ILE A 1 97 ? 25.756 -4.354 -12.638 1.00 57.25 97 ILE A O 1
ATOM 757 N N . ARG A 1 98 ? 26.244 -4.457 -14.823 1.00 54.69 98 ARG A N 1
ATOM 758 C CA . ARG A 1 98 ? 24.874 -4.675 -15.328 1.00 54.69 98 ARG A CA 1
ATOM 759 C C . ARG A 1 98 ? 24.216 -5.982 -14.862 1.00 54.69 98 ARG A C 1
ATOM 761 O O . ARG A 1 98 ? 23.000 -6.106 -14.963 1.00 54.69 98 ARG A O 1
ATOM 768 N N . LYS A 1 99 ? 25.025 -6.950 -14.426 1.00 60.19 99 LYS A N 1
ATOM 769 C CA . LYS A 1 99 ? 24.636 -8.267 -13.903 1.00 60.19 99 LYS A CA 1
ATOM 770 C C . LYS A 1 99 ? 24.911 -8.400 -12.396 1.00 60.19 99 LYS A C 1
ATOM 772 O O . LYS A 1 99 ? 24.481 -9.383 -11.807 1.00 60.19 99 LYS A O 1
ATOM 777 N N . ARG A 1 100 ? 25.620 -7.434 -11.787 1.00 62.94 100 ARG A N 1
ATOM 778 C CA . ARG A 1 100 ? 25.929 -7.423 -10.347 1.00 62.94 100 ARG A CA 1
ATOM 779 C C . ARG A 1 100 ? 24.749 -7.021 -9.483 1.00 62.94 100 ARG A C 1
ATOM 781 O O . ARG A 1 100 ? 24.572 -7.597 -8.419 1.00 62.94 100 ARG A O 1
ATOM 788 N N . ASN A 1 101 ? 23.982 -6.033 -9.931 1.00 58.31 101 ASN A N 1
ATOM 789 C CA . ASN A 1 101 ? 22.927 -5.427 -9.131 1.00 58.31 101 ASN A CA 1
ATOM 790 C C . ASN A 1 101 ? 21.551 -5.729 -9.717 1.00 58.31 101 ASN A C 1
ATOM 792 O O . ASN A 1 101 ? 21.395 -5.762 -10.944 1.00 58.31 101 ASN A O 1
ATOM 796 N N . PHE A 1 102 ? 20.544 -5.862 -8.849 1.00 56.56 102 PHE A N 1
ATOM 797 C CA . PHE A 1 102 ? 19.156 -5.802 -9.291 1.00 56.56 102 PHE A CA 1
ATOM 798 C C . PHE A 1 102 ? 18.936 -4.457 -9.981 1.00 56.56 102 PHE A C 1
ATOM 800 O O . PHE A 1 102 ? 19.267 -3.394 -9.448 1.00 56.56 102 PHE A O 1
ATOM 807 N N . GLN A 1 103 ? 18.401 -4.494 -11.197 1.00 57.19 103 GLN A N 1
ATOM 808 C CA . GLN A 1 103 ? 18.159 -3.278 -11.958 1.00 57.19 103 GLN A CA 1
ATOM 809 C C . GLN A 1 103 ? 16.925 -2.572 -11.396 1.00 57.19 103 GLN A C 1
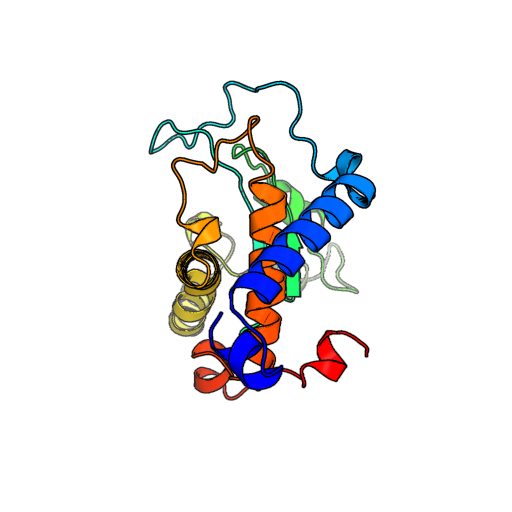ATOM 811 O O . GLN A 1 103 ? 15.807 -2.800 -11.846 1.00 57.19 103 GLN A O 1
ATOM 816 N N . VAL A 1 104 ? 17.132 -1.696 -10.412 1.00 51.72 104 VAL A N 1
ATOM 817 C CA . VAL A 1 104 ? 16.056 -0.889 -9.826 1.00 51.72 104 VAL A CA 1
ATOM 818 C C . VAL A 1 104 ? 15.509 0.050 -10.900 1.00 51.72 104 VAL A C 1
ATOM 820 O O . VAL A 1 104 ? 16.228 0.896 -11.446 1.00 51.72 104 VAL A O 1
ATOM 823 N N . PHE A 1 105 ? 14.253 -0.152 -11.290 1.00 51.22 105 PHE A N 1
ATOM 824 C CA . PHE A 1 105 ? 13.570 0.678 -12.274 1.00 51.22 105 PHE A CA 1
ATOM 825 C C . PHE A 1 105 ? 12.831 1.839 -11.592 1.00 51.22 105 PHE A C 1
ATOM 827 O O . PHE A 1 105 ? 12.193 1.636 -10.567 1.00 51.22 105 PHE A O 1
ATOM 834 N N . GLY A 1 106 ? 12.985 3.065 -12.104 1.00 55.03 106 GLY A N 1
ATOM 835 C CA . GLY A 1 106 ? 12.461 4.284 -11.477 1.00 55.03 106 GLY A CA 1
ATOM 836 C C .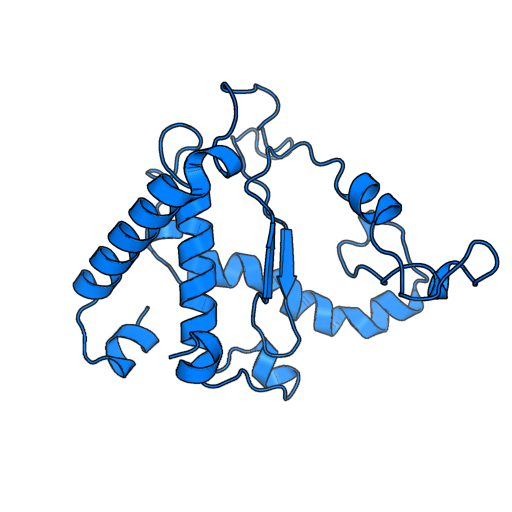 GLY A 1 106 ? 12.927 5.561 -12.184 1.00 55.03 106 GLY A C 1
ATOM 837 O O . GLY A 1 106 ? 13.575 5.476 -13.227 1.00 55.03 106 GLY A O 1
ATOM 838 N N . ASN A 1 107 ? 12.619 6.722 -11.592 1.00 50.84 107 ASN A N 1
ATOM 839 C CA . ASN A 1 107 ? 12.912 8.070 -12.104 1.00 50.84 107 ASN A CA 1
ATOM 840 C C . ASN A 1 107 ? 14.269 8.163 -12.855 1.00 50.84 107 ASN A C 1
ATOM 842 O O . ASN A 1 107 ? 15.303 7.806 -12.285 1.00 50.84 107 ASN A O 1
ATOM 846 N N . PRO A 1 108 ? 14.306 8.684 -14.099 1.00 42.59 108 PRO A N 1
ATOM 847 C CA . PRO A 1 108 ? 15.538 8.896 -14.869 1.00 42.59 108 PRO A CA 1
ATOM 848 C C . PRO A 1 108 ? 16.648 9.654 -14.121 1.00 42.59 108 PRO A C 1
ATOM 850 O O . PRO A 1 108 ? 17.828 9.446 -14.407 1.00 42.59 108 PRO A O 1
ATOM 853 N N . ALA A 1 109 ? 16.294 10.470 -13.120 1.00 41.19 109 ALA A N 1
ATOM 854 C CA . ALA A 1 109 ? 17.229 11.131 -12.207 1.00 41.19 109 ALA A CA 1
ATOM 855 C C . ALA A 1 109 ? 18.114 10.158 -11.404 1.00 41.19 109 ALA A C 1
ATOM 857 O O . ALA A 1 109 ? 19.130 10.568 -10.851 1.00 41.19 109 ALA A O 1
ATOM 858 N N . TYR A 1 110 ? 17.761 8.870 -11.348 1.00 48.28 110 TYR A N 1
ATOM 859 C CA . TYR A 1 110 ? 18.564 7.841 -10.695 1.00 48.28 110 TYR A CA 1
ATOM 860 C C . TYR A 1 110 ? 19.801 7.431 -11.504 1.00 48.28 110 TYR A C 1
ATOM 862 O O . TYR A 1 110 ? 20.660 6.766 -10.947 1.00 48.28 110 TYR A O 1
ATOM 870 N N . GLY A 1 111 ? 19.935 7.819 -12.782 1.00 44.09 111 GLY A N 1
ATOM 871 C CA . GLY A 1 111 ? 21.198 7.730 -13.539 1.00 44.09 111 GLY A CA 1
ATOM 872 C C . GLY A 1 111 ? 21.754 6.321 -13.813 1.00 44.09 111 GLY A C 1
ATOM 873 O O . GLY A 1 111 ? 22.849 6.193 -14.352 1.00 44.09 111 GLY A O 1
ATOM 874 N N . ILE A 1 112 ? 21.025 5.252 -13.474 1.00 49.19 112 ILE A N 1
ATOM 875 C CA . ILE A 1 112 ? 21.555 3.874 -13.427 1.00 49.19 112 ILE A CA 1
ATOM 876 C C . ILE A 1 112 ? 21.372 3.078 -14.749 1.00 49.19 112 ILE A C 1
ATOM 878 O O . ILE A 1 112 ? 21.532 1.861 -14.739 1.00 49.19 112 ILE A O 1
ATOM 882 N N . ARG A 1 113 ? 21.077 3.677 -15.927 1.00 57.62 113 ARG A N 1
ATOM 883 C CA . ARG A 1 113 ? 20.872 2.871 -17.168 1.00 57.62 113 ARG A CA 1
ATOM 884 C C . ARG A 1 113 ? 21.239 3.489 -18.539 1.00 57.62 113 ARG A C 1
ATOM 886 O O . ARG A 1 113 ? 21.242 4.710 -18.678 1.00 57.62 113 ARG A O 1
ATOM 893 N N . PRO A 1 114 ? 21.474 2.635 -19.574 1.00 53.06 114 PRO A N 1
ATOM 894 C CA . PRO A 1 114 ? 21.511 3.013 -20.996 1.00 53.06 114 PRO A CA 1
ATOM 895 C C . PRO A 1 114 ? 20.132 3.459 -21.518 1.00 53.06 114 PRO A C 1
ATOM 897 O O . PRO A 1 114 ? 19.110 2.895 -21.128 1.00 53.06 114 PRO A O 1
ATOM 900 N N . LYS A 1 115 ? 20.108 4.437 -22.434 1.00 57.62 115 LYS A N 1
ATOM 901 C CA . LYS A 1 115 ? 18.886 5.093 -22.948 1.00 57.62 115 LYS A CA 1
ATOM 902 C C . LYS A 1 115 ? 17.853 4.135 -23.560 1.00 57.62 115 LYS A C 1
ATOM 904 O O . LYS A 1 115 ? 16.658 4.361 -23.390 1.00 57.62 115 LYS A O 1
ATOM 909 N N . ASP A 1 116 ? 18.295 3.055 -24.196 1.00 56.50 116 ASP A N 1
ATOM 910 C CA . ASP A 1 116 ? 17.419 2.154 -24.963 1.00 56.50 116 ASP A CA 1
ATOM 911 C C . ASP A 1 116 ? 16.465 1.342 -24.069 1.00 56.50 116 ASP A C 1
ATOM 913 O O . ASP A 1 116 ? 15.325 1.068 -24.440 1.00 56.50 116 ASP A O 1
ATOM 917 N N . TRP A 1 117 ? 16.885 1.030 -22.839 1.00 54.88 117 TRP A N 1
ATOM 918 C CA . TRP A 1 117 ? 16.043 0.334 -21.859 1.00 54.88 117 TRP A CA 1
ATOM 919 C C . TRP A 1 117 ? 14.936 1.234 -21.297 1.00 54.88 117 TRP A C 1
ATOM 921 O O . TRP A 1 117 ? 13.846 0.762 -20.985 1.00 54.88 117 TRP A O 1
ATOM 931 N N . ASN A 1 118 ? 15.187 2.544 -21.194 1.00 58.53 118 ASN A N 1
ATOM 932 C CA . ASN A 1 118 ? 14.174 3.497 -20.735 1.00 58.53 118 ASN A CA 1
ATOM 933 C C . ASN A 1 118 ? 13.021 3.610 -21.743 1.00 58.53 118 ASN A C 1
ATOM 935 O O . ASN A 1 118 ? 11.874 3.748 -21.332 1.00 58.53 118 ASN A O 1
ATOM 939 N N . ALA A 1 119 ? 13.305 3.499 -23.046 1.00 63.03 119 ALA A N 1
ATOM 940 C CA . ALA A 1 119 ? 12.271 3.494 -24.078 1.00 63.03 119 ALA A CA 1
ATOM 941 C C . ALA A 1 119 ? 11.387 2.238 -23.988 1.00 63.03 119 ALA A C 1
ATOM 943 O O . ALA A 1 119 ? 10.161 2.361 -23.963 1.00 63.03 119 ALA A O 1
ATOM 944 N N . ALA A 1 120 ? 12.002 1.055 -23.851 1.00 62.97 120 ALA A N 1
ATOM 945 C CA . ALA A 1 120 ? 11.292 -0.220 -23.712 1.00 62.97 120 ALA A CA 1
ATOM 946 C C . ALA A 1 120 ? 10.426 -0.287 -22.440 1.00 62.97 120 ALA A C 1
ATOM 948 O O . ALA A 1 120 ? 9.337 -0.857 -22.452 1.00 62.97 120 ALA A O 1
ATOM 949 N N . MET A 1 121 ? 10.890 0.330 -21.352 1.00 56.34 121 MET A N 1
ATOM 950 C CA . MET A 1 121 ? 10.213 0.303 -20.055 1.00 56.34 121 MET A CA 1
ATOM 951 C C . MET A 1 121 ? 9.274 1.488 -19.807 1.00 56.34 121 MET A C 1
ATOM 953 O O . MET A 1 121 ? 8.609 1.501 -18.776 1.00 56.34 121 MET A O 1
ATOM 957 N N . SER A 1 122 ? 9.176 2.471 -20.709 1.00 63.66 122 SER A N 1
ATOM 958 C CA . SER A 1 122 ? 8.342 3.666 -20.485 1.00 63.66 122 SER A CA 1
ATOM 959 C C . SER A 1 122 ? 6.852 3.332 -20.334 1.00 63.66 122 SER A C 1
ATOM 961 O O . SER A 1 122 ? 6.166 3.913 -19.499 1.00 63.66 122 SER A O 1
ATOM 963 N N . LYS A 1 123 ? 6.359 2.323 -21.065 1.00 64.50 123 LYS A N 1
ATOM 964 C CA . LYS A 1 123 ? 4.976 1.838 -20.943 1.00 64.50 123 LYS A CA 1
ATOM 965 C C . LYS A 1 123 ? 4.713 1.206 -19.572 1.00 64.50 123 LYS A C 1
ATOM 967 O O . LYS A 1 123 ? 3.692 1.474 -18.955 1.00 64.50 123 LYS A O 1
ATOM 972 N N . VAL A 1 124 ? 5.666 0.416 -19.076 1.00 63.03 124 VAL A N 1
ATOM 973 C CA . VAL A 1 124 ? 5.611 -0.192 -17.735 1.00 63.03 124 VAL A CA 1
ATOM 974 C C . VAL A 1 124 ? 5.784 0.877 -16.648 1.00 63.03 124 VAL A C 1
ATOM 976 O O . VAL A 1 124 ? 5.191 0.772 -15.582 1.00 63.03 124 VAL A O 1
ATOM 979 N N . GLN A 1 125 ? 6.555 1.933 -16.922 1.00 63.06 125 GLN A N 1
ATOM 980 C CA . GLN A 1 125 ? 6.781 3.053 -16.009 1.00 63.06 125 GLN A CA 1
ATOM 981 C C . GLN A 1 125 ? 5.491 3.793 -15.681 1.00 63.06 125 GLN A C 1
ATOM 983 O O . GLN A 1 125 ? 5.220 4.011 -14.506 1.00 63.06 125 GLN A O 1
ATOM 988 N N . ILE A 1 126 ? 4.714 4.155 -16.706 1.00 62.56 126 ILE A N 1
ATOM 989 C CA . ILE A 1 126 ? 3.444 4.867 -16.539 1.00 62.56 126 ILE A CA 1
ATOM 990 C C . ILE A 1 126 ? 2.537 4.043 -15.615 1.00 62.56 126 ILE A C 1
ATOM 992 O O . ILE A 1 126 ? 2.132 4.518 -14.559 1.00 62.56 126 ILE A O 1
ATOM 996 N N . GLU A 1 127 ? 2.354 2.758 -15.921 1.00 65.06 127 GLU A N 1
ATOM 997 C CA . GLU A 1 127 ? 1.536 1.832 -15.125 1.00 65.06 127 GLU A CA 1
ATOM 998 C C . GLU A 1 127 ? 2.039 1.640 -13.677 1.00 65.06 127 GLU A C 1
ATOM 1000 O O . GLU A 1 127 ? 1.249 1.459 -12.745 1.00 65.06 127 GLU A O 1
ATOM 1005 N N . VAL A 1 128 ? 3.356 1.699 -13.443 1.00 60.00 128 VAL A N 1
ATOM 1006 C CA . VAL A 1 128 ? 3.942 1.574 -12.097 1.00 60.00 128 VAL A CA 1
ATOM 1007 C C . VAL A 1 128 ? 3.837 2.872 -11.292 1.00 60.00 128 VAL A C 1
ATOM 1009 O O . VAL A 1 128 ? 3.502 2.820 -10.107 1.00 60.00 128 VAL A O 1
ATOM 1012 N N . GLU A 1 129 ? 4.082 4.030 -11.911 1.00 63.59 129 GLU A N 1
ATOM 1013 C CA . GLU A 1 129 ? 4.020 5.347 -11.259 1.00 63.59 129 GLU A CA 1
ATOM 1014 C C . GLU A 1 129 ? 2.600 5.704 -10.799 1.00 63.59 129 GLU A C 1
ATOM 1016 O O . GLU A 1 129 ? 2.442 6.345 -9.756 1.00 63.59 129 GLU A O 1
ATOM 1021 N N . HIS A 1 130 ? 1.570 5.208 -11.493 1.00 68.94 130 HIS A N 1
ATOM 1022 C CA . HIS A 1 130 ? 0.176 5.392 -11.084 1.00 68.94 130 HIS A CA 1
ATOM 1023 C C . HIS A 1 130 ? -0.175 4.707 -9.753 1.00 68.94 130 HIS A C 1
ATOM 1025 O O . HIS A 1 130 ? -1.019 5.216 -9.023 1.00 68.94 130 HIS A O 1
ATOM 1031 N N . GLY A 1 131 ? 0.542 3.654 -9.336 1.00 76.94 131 GLY A N 1
ATOM 1032 C CA . GLY A 1 131 ? 0.155 2.850 -8.167 1.00 76.94 131 GLY A CA 1
ATOM 1033 C C . GLY A 1 131 ? 0.038 3.622 -6.845 1.00 76.94 131 GLY A C 1
ATOM 1034 O O . GLY A 1 131 ? -0.842 3.328 -6.040 1.00 76.94 131 GLY A O 1
ATOM 1035 N N . PHE A 1 132 ? 0.878 4.638 -6.610 1.00 77.38 132 PHE A N 1
ATOM 1036 C CA . PHE A 1 132 ? 0.758 5.467 -5.401 1.00 77.38 132 PHE A CA 1
ATOM 1037 C C . PHE A 1 132 ? -0.471 6.377 -5.450 1.00 77.38 132 PHE A C 1
ATOM 1039 O O . PHE A 1 132 ? -1.142 6.551 -4.430 1.00 77.38 132 PHE A O 1
ATOM 1046 N N . ALA A 1 133 ? -0.748 6.960 -6.620 1.00 79.31 133 ALA A N 1
ATOM 1047 C CA . ALA A 1 133 ? -1.896 7.831 -6.834 1.00 79.31 133 ALA A CA 1
ATOM 1048 C C . ALA A 1 133 ? -3.204 7.038 -6.748 1.00 79.31 133 ALA A C 1
ATOM 1050 O O . ALA A 1 133 ? -4.129 7.488 -6.075 1.00 79.31 133 ALA A O 1
ATOM 1051 N N . ASP A 1 134 ? -3.235 5.836 -7.326 1.00 82.88 134 ASP A N 1
ATOM 1052 C CA . ASP A 1 134 ? -4.388 4.936 -7.296 1.00 82.88 134 ASP A CA 1
ATOM 1053 C C . ASP A 1 134 ? -4.803 4.623 -5.857 1.00 82.88 134 ASP A C 1
ATOM 1055 O O . ASP A 1 134 ? -5.983 4.701 -5.519 1.00 82.88 134 ASP A O 1
ATOM 1059 N N . VAL A 1 135 ? -3.839 4.338 -4.972 1.00 87.81 135 VAL A N 1
ATOM 1060 C CA . VAL A 1 135 ? -4.114 4.084 -3.548 1.00 87.81 135 VAL A CA 1
ATOM 1061 C C . VAL A 1 135 ? -4.734 5.314 -2.884 1.00 87.81 135 VAL A C 1
ATOM 1063 O O . VAL A 1 135 ? -5.762 5.193 -2.226 1.00 87.81 135 VAL A O 1
ATOM 1066 N N . VAL A 1 136 ? -4.149 6.504 -3.059 1.00 83.88 136 VAL A N 1
ATOM 1067 C CA . VAL A 1 136 ? -4.674 7.729 -2.423 1.00 83.88 136 VAL A CA 1
ATOM 1068 C C . VAL A 1 136 ? -6.079 8.060 -2.933 1.00 83.88 136 VAL A C 1
ATOM 1070 O O . VAL A 1 136 ? -6.948 8.398 -2.135 1.00 83.88 136 VAL A O 1
ATOM 1073 N N . GLN A 1 137 ? -6.328 7.906 -4.235 1.00 83.94 137 GLN A N 1
ATOM 1074 C CA . GLN A 1 137 ? -7.627 8.194 -4.853 1.00 83.94 137 GLN A CA 1
ATOM 1075 C C . GLN A 1 137 ? -8.698 7.145 -4.522 1.00 83.94 137 GLN A C 1
ATOM 1077 O O . GLN A 1 137 ? -9.884 7.465 -4.480 1.00 83.94 137 GLN A O 1
ATOM 1082 N N . SER A 1 138 ? -8.299 5.899 -4.253 1.00 84.62 138 SER A N 1
ATOM 1083 C CA . SER A 1 138 ? -9.227 4.802 -3.940 1.00 84.62 138 SER A CA 1
ATOM 1084 C C . SER A 1 138 ? -9.887 4.925 -2.564 1.00 84.62 138 SER A C 1
ATOM 1086 O O . SER A 1 138 ? -10.916 4.284 -2.313 1.00 84.62 138 SER A O 1
ATOM 1088 N N . TRP A 1 139 ? -9.296 5.704 -1.654 1.00 88.06 139 TRP A N 1
ATOM 1089 C CA . TRP A 1 139 ? -9.667 5.716 -0.243 1.00 88.06 139 TRP A CA 1
ATOM 1090 C C . TRP A 1 139 ? -9.897 7.137 0.275 1.00 88.06 139 TRP A C 1
ATOM 1092 O O . TRP A 1 139 ? -8.959 7.883 0.535 1.00 88.06 139 TRP A O 1
ATOM 1102 N N . LEU A 1 140 ? -11.161 7.474 0.549 1.00 85.12 140 LEU A N 1
ATOM 1103 C CA . LEU A 1 140 ? -11.580 8.771 1.110 1.00 85.12 140 LEU A CA 1
ATOM 1104 C C . LEU A 1 140 ? -10.820 9.172 2.386 1.00 85.12 140 LEU A C 1
ATOM 1106 O O . LEU A 1 140 ? -10.563 10.351 2.613 1.00 85.12 140 LEU A O 1
ATOM 1110 N N . PHE A 1 141 ? -10.441 8.202 3.224 1.00 84.19 141 PHE A N 1
ATOM 1111 C CA . PHE A 1 141 ? -9.680 8.486 4.442 1.00 84.19 141 PHE A CA 1
ATOM 1112 C C . PHE A 1 141 ? -8.234 8.928 4.159 1.00 84.19 141 PHE A C 1
ATOM 1114 O O . PHE A 1 141 ? -7.640 9.567 5.022 1.00 84.19 141 PHE A O 1
ATOM 1121 N N . LEU A 1 142 ? -7.685 8.625 2.974 1.00 84.56 142 LEU A N 1
ATOM 1122 C CA . LEU A 1 142 ? -6.387 9.117 2.493 1.00 84.56 142 LEU A CA 1
ATOM 1123 C C . LEU A 1 142 ? -6.488 10.474 1.786 1.00 84.56 142 LEU A C 1
ATOM 1125 O O . LEU A 1 142 ? -5.504 11.209 1.755 1.00 84.56 142 LEU A O 1
ATOM 1129 N N . ASP A 1 143 ? -7.667 10.823 1.270 1.00 79.75 143 ASP A N 1
ATOM 1130 C CA . ASP A 1 143 ? -7.936 12.117 0.628 1.00 79.75 143 ASP A CA 1
ATOM 1131 C C . ASP A 1 143 ? -8.316 13.225 1.634 1.00 79.75 143 ASP A C 1
ATOM 1133 O O . ASP A 1 143 ? -8.259 14.417 1.337 1.00 79.75 143 ASP A O 1
ATOM 1137 N N . ALA A 1 144 ? -8.630 12.859 2.883 1.00 79.56 144 ALA A N 1
ATOM 1138 C CA . ALA A 1 144 ? -8.934 13.788 3.975 1.00 79.56 144 ALA A CA 1
ATOM 1139 C C . ALA A 1 144 ? -7.679 14.506 4.525 1.00 79.56 144 ALA A C 1
ATOM 1141 O O . ALA A 1 144 ? -7.405 14.497 5.730 1.00 79.56 144 ALA A O 1
ATOM 1142 N N . TRP A 1 145 ? -6.910 15.155 3.647 1.00 66.62 145 TRP A N 1
ATOM 1143 C CA . TRP A 1 145 ? -5.606 15.764 3.929 1.00 66.62 145 TRP A CA 1
ATOM 1144 C C . TRP A 1 145 ? -5.626 16.772 5.088 1.00 66.62 145 TRP A C 1
ATOM 1146 O O . TRP A 1 145 ? -4.645 16.885 5.818 1.00 66.62 145 TRP A O 1
ATOM 1156 N N . TRP A 1 146 ? -6.748 17.463 5.323 1.00 66.38 146 TRP A N 1
ATOM 1157 C CA . TRP A 1 146 ? -6.895 18.400 6.447 1.00 66.38 146 TRP A CA 1
ATOM 1158 C C . TRP A 1 146 ? -6.890 17.707 7.820 1.00 66.38 146 TRP A C 1
ATOM 1160 O O . TRP A 1 146 ? -6.555 18.340 8.821 1.00 66.38 146 TRP A O 1
ATOM 1170 N N . LYS A 1 147 ? -7.238 16.413 7.876 1.00 72.81 147 LYS A N 1
ATOM 1171 C CA . LYS A 1 147 ? -7.140 15.567 9.078 1.00 72.81 147 LYS A CA 1
ATOM 1172 C C . LYS A 1 147 ? -5.829 14.779 9.139 1.00 72.81 147 LYS A C 1
ATOM 1174 O O . LYS A 1 147 ? -5.418 14.383 10.226 1.00 72.81 147 LYS A O 1
ATOM 1179 N N . LEU A 1 148 ? -5.167 14.572 8.000 1.00 75.44 148 LEU A N 1
ATOM 1180 C CA . LEU A 1 148 ? -3.903 13.844 7.898 1.00 75.44 148 LEU A CA 1
ATOM 1181 C C . LEU A 1 148 ? -2.708 14.780 8.081 1.00 75.44 148 LEU A C 1
ATOM 1183 O O . LEU A 1 148 ? -2.029 15.179 7.137 1.00 75.44 148 LEU A O 1
ATOM 1187 N N . GLN A 1 149 ? -2.437 15.117 9.336 1.00 75.25 149 GLN A N 1
ATOM 1188 C CA . GLN A 1 149 ? -1.269 15.902 9.715 1.00 75.25 149 GLN A CA 1
ATOM 1189 C C . GLN A 1 149 ? -0.152 14.990 10.219 1.00 75.25 149 GLN A C 1
ATOM 1191 O O . GLN A 1 149 ? -0.341 14.214 11.161 1.00 75.25 149 GLN A O 1
ATOM 1196 N N . VAL A 1 150 ? 1.028 15.110 9.611 1.00 71.31 150 VAL A N 1
ATOM 1197 C CA . VAL A 1 150 ? 2.249 14.452 10.092 1.00 71.31 150 VAL A CA 1
ATOM 1198 C C . VAL A 1 150 ? 2.518 14.905 11.534 1.00 71.31 150 VAL A C 1
ATOM 1200 O O . VAL A 1 150 ? 2.396 16.091 11.827 1.00 71.31 150 VAL A O 1
AT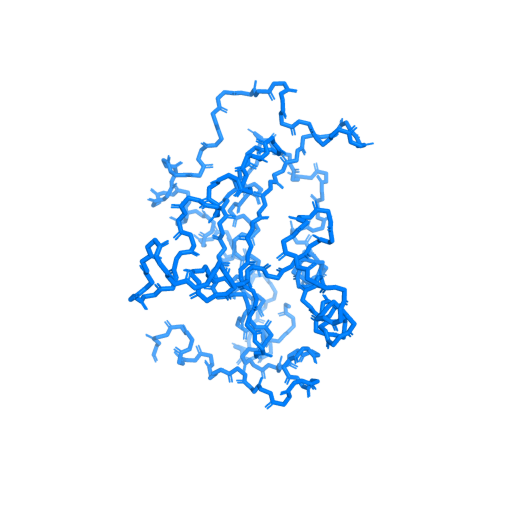OM 1203 N N . TYR A 1 151 ? 2.862 13.963 12.417 1.00 72.38 151 TYR A N 1
ATOM 1204 C CA . TYR A 1 151 ? 3.020 14.122 13.877 1.00 72.38 151 TYR A CA 1
ATOM 1205 C C . TYR A 1 151 ? 1.737 14.283 14.708 1.00 72.38 151 TYR A C 1
ATOM 1207 O O . TYR A 1 151 ? 1.801 14.078 15.917 1.00 72.38 151 TYR A O 1
ATOM 1215 N N . SER A 1 152 ? 0.587 14.595 14.106 1.00 74.62 152 SER A N 1
ATOM 1216 C CA . SER A 1 152 ? -0.696 14.700 14.835 1.00 74.62 152 SER A CA 1
ATOM 1217 C C . SER A 1 152 ? -1.641 13.531 14.560 1.00 74.62 152 SER A C 1
ATOM 1219 O O . SER A 1 152 ? -2.630 13.344 15.262 1.00 74.62 152 SER A O 1
ATOM 1221 N N . SER A 1 153 ? -1.371 12.763 13.509 1.00 76.94 153 SER A N 1
ATOM 1222 C CA . SER A 1 153 ? -2.183 11.627 13.089 1.00 76.94 153 SER A CA 1
ATOM 1223 C C . SER A 1 153 ? -1.288 10.515 12.540 1.00 76.94 153 SER A C 1
ATOM 1225 O O . SER A 1 153 ? -0.192 10.802 12.039 1.00 76.94 153 SER A O 1
ATOM 1227 N N . PRO A 1 154 ? -1.734 9.249 12.588 1.00 80.44 154 PRO A N 1
ATOM 1228 C CA . PRO A 1 154 ? -0.960 8.114 12.099 1.00 80.44 154 PRO A CA 1
ATOM 1229 C C . PRO A 1 154 ? -1.005 7.995 10.562 1.00 80.44 154 PRO A C 1
ATOM 1231 O O . PRO A 1 154 ? -1.330 6.949 10.002 1.00 80.44 154 PRO A O 1
ATOM 1234 N N . VAL A 1 155 ? -0.652 9.074 9.850 1.00 82.38 155 VAL A N 1
ATOM 1235 C CA . VAL A 1 155 ? -0.713 9.178 8.376 1.00 82.38 155 VAL A CA 1
ATOM 1236 C C . VAL A 1 155 ? -0.030 7.991 7.695 1.00 82.38 155 VAL A C 1
ATOM 1238 O O . VAL A 1 155 ? -0.547 7.436 6.727 1.00 82.38 155 VAL A O 1
ATOM 1241 N N . GLY A 1 156 ? 1.123 7.566 8.218 1.00 82.06 156 GLY A N 1
ATOM 1242 C CA . GLY A 1 156 ? 1.859 6.453 7.636 1.00 82.06 156 GLY A CA 1
ATOM 1243 C C . GLY A 1 156 ? 1.188 5.086 7.813 1.00 82.06 156 GLY A C 1
ATOM 1244 O O . GLY A 1 156 ? 1.320 4.231 6.938 1.00 82.06 156 GLY A O 1
ATOM 1245 N N . GLN A 1 157 ? 0.449 4.880 8.906 1.00 85.88 157 GLN A N 1
ATOM 1246 C CA . GLN A 1 157 ? -0.304 3.644 9.146 1.00 85.88 157 GLN A CA 1
ATOM 1247 C C . GLN A 1 157 ? -1.543 3.602 8.252 1.00 85.88 157 GLN A C 1
ATOM 1249 O O . GLN A 1 157 ? -1.761 2.598 7.580 1.00 85.88 157 GLN A O 1
ATOM 1254 N N . TYR A 1 158 ? -2.275 4.717 8.138 1.00 88.56 158 TYR A N 1
ATOM 1255 C CA . TYR A 1 158 ? -3.391 4.821 7.197 1.00 88.56 158 TYR A CA 1
ATOM 1256 C C . TYR A 1 158 ? -2.956 4.487 5.770 1.00 88.56 158 TYR A C 1
ATOM 1258 O O . TYR A 1 158 ? -3.632 3.722 5.088 1.00 88.56 158 TYR A O 1
ATOM 1266 N N . TYR A 1 159 ? -1.800 4.990 5.325 1.00 88.19 159 TYR A N 1
ATOM 1267 C CA . TYR A 1 159 ? -1.302 4.670 3.988 1.00 88.19 159 TYR A CA 1
ATOM 1268 C C . TYR A 1 159 ? -1.012 3.171 3.807 1.00 88.19 159 TYR A C 1
ATOM 1270 O O . TYR A 1 159 ? -1.394 2.590 2.794 1.00 88.19 159 TYR A O 1
ATOM 1278 N N . ARG A 1 160 ? -0.403 2.514 4.806 1.00 89.12 160 ARG A N 1
ATOM 1279 C CA . ARG A 1 160 ? -0.163 1.057 4.799 1.00 89.12 160 ARG A CA 1
ATOM 1280 C C . ARG A 1 160 ? -1.465 0.258 4.717 1.00 89.12 160 ARG A C 1
ATOM 1282 O O . ARG A 1 160 ? -1.550 -0.666 3.913 1.00 89.12 160 ARG A O 1
ATOM 1289 N N . VAL A 1 161 ? -2.476 0.638 5.501 1.00 91.00 161 VAL A N 1
ATOM 1290 C CA . VAL A 1 161 ? -3.811 0.019 5.446 1.00 91.00 161 VAL A CA 1
ATOM 1291 C C . VAL A 1 161 ? -4.448 0.237 4.072 1.00 91.00 161 VAL A C 1
ATOM 1293 O O . VAL A 1 161 ? -4.968 -0.708 3.488 1.00 91.00 161 VAL A O 1
ATOM 1296 N N . GLY A 1 162 ? -4.347 1.443 3.506 1.00 92.00 162 GLY A N 1
ATOM 1297 C CA . GLY A 1 162 ? -4.826 1.730 2.153 1.00 92.00 162 GLY A CA 1
ATOM 1298 C C . GLY A 1 162 ? -4.176 0.846 1.090 1.00 92.00 162 GLY A C 1
ATOM 1299 O O . GLY A 1 162 ? -4.878 0.309 0.239 1.00 92.00 162 GLY A O 1
ATOM 1300 N N . VAL A 1 163 ? -2.860 0.623 1.168 1.00 91.94 163 VAL A N 1
ATOM 1301 C CA . VAL A 1 163 ? -2.149 -0.293 0.259 1.00 91.94 163 VAL A CA 1
ATOM 1302 C C . VAL A 1 163 ? -2.639 -1.736 0.407 1.00 91.94 163 VAL A C 1
ATOM 1304 O O . VAL A 1 163 ? -2.917 -2.377 -0.605 1.00 91.94 163 VAL A O 1
ATOM 1307 N N . LEU A 1 164 ? -2.789 -2.235 1.640 1.00 92.44 164 LEU A N 1
ATOM 1308 C CA . LEU A 1 164 ? -3.316 -3.581 1.897 1.00 92.44 164 LEU A CA 1
ATOM 1309 C C . LEU A 1 164 ? -4.705 -3.756 1.270 1.00 92.44 164 LEU A C 1
ATOM 1311 O O . LEU A 1 164 ? -4.925 -4.684 0.497 1.00 92.44 164 LEU A O 1
ATOM 1315 N N . LEU A 1 165 ? -5.624 -2.829 1.550 1.00 93.06 165 LEU A N 1
ATOM 1316 C CA . LEU A 1 165 ? -6.983 -2.892 1.019 1.00 93.06 165 LEU A CA 1
ATOM 1317 C C . LEU A 1 165 ? -7.013 -2.729 -0.507 1.00 93.06 165 LEU A C 1
ATOM 1319 O O . LEU A 1 165 ? -7.819 -3.379 -1.166 1.00 93.06 165 LEU A O 1
ATOM 1323 N N . SER A 1 166 ? -6.139 -1.900 -1.090 1.00 93.50 166 SER A N 1
ATOM 1324 C CA . SER A 1 166 ? -6.000 -1.779 -2.548 1.00 93.50 166 SER A CA 1
ATOM 1325 C C . SER A 1 166 ? -5.530 -3.084 -3.191 1.00 93.50 166 SER A C 1
ATOM 1327 O O . SER A 1 166 ? -6.051 -3.453 -4.241 1.00 93.50 166 SER A O 1
ATOM 1329 N N . ASN A 1 167 ? -4.603 -3.812 -2.562 1.00 93.44 167 ASN A N 1
ATOM 1330 C CA . ASN A 1 167 ? -4.215 -5.144 -3.023 1.00 93.44 167 ASN A CA 1
ATOM 1331 C C . ASN A 1 167 ? -5.386 -6.134 -2.927 1.00 93.44 167 ASN A C 1
ATOM 1333 O O . ASN A 1 167 ? -5.603 -6.883 -3.876 1.00 93.44 167 ASN A O 1
ATOM 1337 N N . CYS A 1 168 ? -6.180 -6.103 -1.850 1.00 93.38 168 CYS A N 1
ATOM 1338 C CA . CYS A 1 168 ? -7.386 -6.931 -1.736 1.00 93.38 168 CYS A CA 1
ATOM 1339 C C . CYS A 1 168 ? -8.405 -6.623 -2.844 1.00 93.38 168 CYS A C 1
ATOM 1341 O O . CYS A 1 168 ? -8.911 -7.541 -3.483 1.00 93.38 168 CYS A O 1
ATOM 1343 N N . CYS A 1 169 ? -8.669 -5.339 -3.120 1.00 93.25 169 CYS A N 1
ATOM 1344 C CA . CYS A 1 169 ? -9.528 -4.939 -4.237 1.00 93.25 169 CYS A CA 1
ATOM 1345 C C . CYS A 1 169 ? -8.980 -5.457 -5.571 1.00 93.25 169 CYS A C 1
ATOM 1347 O O . CYS A 1 169 ? -9.754 -5.965 -6.368 1.00 93.25 169 CYS A O 1
ATOM 1349 N N . ASN A 1 170 ? -7.662 -5.389 -5.788 1.00 93.00 170 ASN A N 1
ATOM 1350 C CA . ASN A 1 170 ? -7.030 -5.91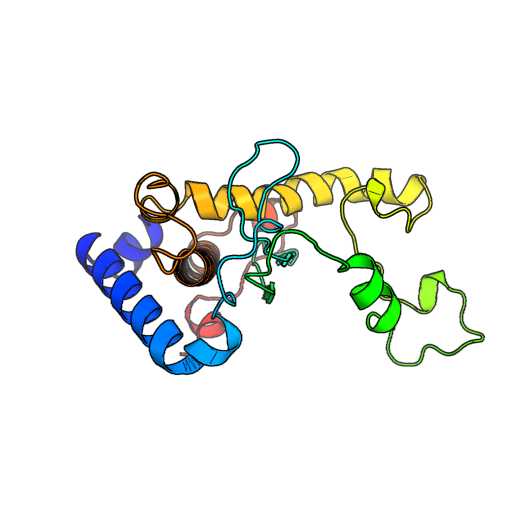6 -6.996 1.00 93.00 170 ASN A CA 1
ATOM 1351 C C . ASN A 1 170 ? -7.230 -7.436 -7.143 1.00 93.00 170 ASN A C 1
ATOM 1353 O O . ASN A 1 170 ? -7.454 -7.907 -8.251 1.00 93.00 170 ASN A O 1
ATOM 1357 N N . CYS A 1 171 ? -7.198 -8.198 -6.042 1.00 93.44 171 CYS A N 1
ATOM 1358 C CA . CYS A 1 171 ? -7.478 -9.642 -6.055 1.00 93.44 171 CYS A CA 1
ATOM 1359 C C . CYS A 1 171 ? -8.936 -9.950 -6.452 1.00 93.44 171 CYS A C 1
ATOM 1361 O O . CYS A 1 171 ? -9.189 -10.934 -7.139 1.00 93.44 171 CYS A O 1
ATOM 1363 N N . ILE A 1 172 ? -9.894 -9.106 -6.047 1.00 93.31 172 ILE A N 1
ATOM 1364 C CA . ILE A 1 172 ? -11.319 -9.248 -6.408 1.00 93.31 172 ILE A CA 1
ATOM 1365 C C . ILE A 1 172 ? -11.566 -8.794 -7.853 1.00 93.31 172 ILE A C 1
ATOM 1367 O O . ILE A 1 172 ? -12.273 -9.450 -8.616 1.00 93.31 172 ILE A O 1
ATOM 1371 N N . HIS A 1 173 ? -11.003 -7.644 -8.217 1.00 93.00 173 HIS A N 1
ATOM 1372 C CA . HIS A 1 173 ? -11.154 -7.014 -9.516 1.00 93.00 173 HIS A CA 1
ATOM 1373 C C . HIS A 1 173 ? -9.791 -6.493 -10.002 1.00 93.00 173 HIS A C 1
ATOM 1375 O O . HIS A 1 173 ? -9.328 -5.451 -9.524 1.00 93.00 173 HIS A O 1
ATOM 1381 N N . PRO A 1 174 ? -9.137 -7.200 -10.946 1.00 92.19 174 PRO A N 1
ATOM 1382 C CA . PRO A 1 174 ? -7.810 -6.835 -11.430 1.00 92.19 174 PRO A CA 1
ATOM 1383 C C . PRO A 1 174 ? -7.755 -5.413 -11.994 1.00 92.19 174 PRO A C 1
ATOM 1385 O O . PRO A 1 174 ? -8.587 -5.008 -12.806 1.00 92.19 174 PRO A O 1
ATOM 1388 N N . ASN A 1 175 ? -6.745 -4.655 -11.578 1.00 89.31 175 ASN A N 1
ATOM 1389 C CA . ASN A 1 175 ? -6.528 -3.278 -11.995 1.00 89.31 175 ASN A CA 1
ATOM 1390 C C . ASN A 1 175 ? -5.930 -3.185 -13.408 1.00 89.31 175 ASN A C 1
ATOM 1392 O O . ASN A 1 175 ? -5.497 -4.172 -14.005 1.00 89.31 175 ASN A O 1
ATOM 1396 N N . GLN A 1 176 ? -5.867 -1.963 -13.940 1.00 87.19 176 GLN A N 1
ATOM 1397 C CA . GLN A 1 176 ? -5.378 -1.706 -15.296 1.00 87.19 176 GLN A CA 1
ATOM 1398 C C . GLN A 1 176 ? -3.978 -2.277 -15.554 1.00 87.19 176 GLN A C 1
ATOM 1400 O O . GLN A 1 176 ? -3.726 -2.786 -16.645 1.00 87.19 176 GLN A O 1
ATOM 1405 N N . THR A 1 177 ? -3.082 -2.235 -14.565 1.00 85.81 177 THR A N 1
ATOM 1406 C CA . THR A 1 177 ? -1.731 -2.788 -14.707 1.00 85.81 177 THR A CA 1
ATOM 1407 C C . THR A 1 177 ? -1.777 -4.301 -14.920 1.00 85.81 177 THR A C 1
ATOM 1409 O O . THR A 1 177 ? -1.151 -4.791 -15.859 1.00 85.81 177 THR A O 1
ATOM 1412 N N . ALA A 1 178 ? -2.560 -5.021 -14.108 1.00 88.19 178 ALA A N 1
ATOM 1413 C CA . ALA A 1 178 ? -2.757 -6.464 -14.237 1.00 88.19 178 ALA A CA 1
ATOM 1414 C C . ALA A 1 178 ? -3.327 -6.842 -15.613 1.00 88.19 178 ALA A C 1
ATOM 1416 O O . ALA A 1 178 ? -2.814 -7.742 -16.274 1.00 88.19 178 ALA A O 1
ATOM 1417 N N . LEU A 1 179 ? -4.341 -6.101 -16.075 1.00 89.56 179 LEU A N 1
ATOM 1418 C CA . LEU A 1 179 ? -4.993 -6.328 -17.369 1.00 89.56 179 LEU A CA 1
ATOM 1419 C C . LEU A 1 179 ? -4.072 -6.002 -18.555 1.00 89.56 179 LEU A C 1
ATOM 1421 O O . LEU A 1 179 ? -4.030 -6.735 -19.537 1.00 89.56 179 LEU A O 1
ATOM 1425 N N . THR A 1 180 ? -3.308 -4.912 -18.469 1.00 85.88 180 THR A N 1
ATOM 1426 C CA . THR A 1 180 ? -2.406 -4.465 -19.545 1.00 85.88 180 THR A CA 1
ATOM 1427 C C . THR A 1 180 ? -1.216 -5.404 -19.725 1.00 85.88 180 THR A C 1
ATOM 1429 O O . THR A 1 180 ? -0.708 -5.549 -20.838 1.00 85.88 180 THR A O 1
ATOM 1432 N N . LEU A 1 181 ? -0.749 -6.007 -18.630 1.00 83.25 181 LEU A N 1
ATOM 1433 C CA . LEU A 1 181 ? 0.378 -6.939 -18.616 1.00 83.25 181 LEU A CA 1
ATOM 1434 C C . LEU A 1 181 ? -0.055 -8.409 -18.676 1.00 83.25 181 LEU A C 1
ATOM 1436 O O . LEU A 1 181 ? 0.818 -9.271 -18.615 1.00 83.25 181 LEU A O 1
ATOM 1440 N N . ASP A 1 182 ? -1.360 -8.677 -18.794 1.00 87.44 182 ASP A N 1
ATOM 1441 C CA . ASP A 1 182 ? -1.949 -10.023 -18.799 1.00 87.44 182 ASP A CA 1
ATOM 1442 C C . ASP A 1 182 ? -1.426 -10.892 -17.638 1.00 87.44 182 ASP A C 1
ATOM 1444 O O . ASP A 1 182 ? -1.009 -12.040 -17.787 1.00 87.44 182 ASP A O 1
ATOM 1448 N N . CYS A 1 183 ? -1.362 -10.286 -16.452 1.00 87.50 183 CYS A N 1
ATOM 1449 C CA . CYS A 1 183 ? -0.812 -10.896 -15.253 1.00 87.50 183 CYS A CA 1
ATOM 1450 C C . CYS A 1 183 ? -1.836 -10.757 -14.132 1.00 87.50 183 CYS A C 1
ATOM 1452 O O . CYS A 1 183 ? -1.942 -9.713 -13.495 1.00 87.50 183 CYS A O 1
ATOM 1454 N N . HIS A 1 184 ? -2.630 -11.798 -13.908 1.00 90.12 184 HIS A N 1
ATOM 1455 C CA . HIS A 1 184 ? -3.675 -11.750 -12.894 1.00 90.12 184 HIS A CA 1
ATOM 1456 C C . HIS A 1 184 ? -3.098 -11.836 -11.468 1.00 90.12 184 HIS A C 1
ATOM 1458 O O . HIS A 1 184 ? -2.110 -12.542 -11.236 1.00 90.12 184 HIS A O 1
ATOM 1464 N N . PRO A 1 185 ? -3.679 -11.104 -10.501 1.00 93.50 185 PRO A N 1
ATOM 1465 C CA . PRO A 1 185 ? -3.354 -11.278 -9.092 1.00 93.50 185 PRO A CA 1
ATOM 1466 C C . PRO A 1 185 ? -3.847 -12.643 -8.579 1.00 93.50 185 PRO A C 1
ATOM 1468 O O . PRO A 1 185 ? -4.709 -13.256 -9.214 1.00 93.50 185 PRO A O 1
ATOM 1471 N N . PRO A 1 186 ? -3.299 -13.127 -7.449 1.00 93.94 186 PRO A N 1
ATOM 1472 C CA . PRO A 1 186 ? -3.829 -14.302 -6.759 1.00 93.94 186 PRO A CA 1
ATOM 1473 C C . PRO A 1 186 ? -5.268 -14.057 -6.286 1.00 93.94 186 PRO A C 1
ATOM 1475 O O . PRO A 1 186 ? -5.755 -12.918 -6.304 1.00 93.94 186 PRO A O 1
ATOM 1478 N N . THR A 1 187 ? -5.941 -15.109 -5.817 1.00 93.31 187 THR A N 1
ATOM 1479 C CA . THR A 1 187 ? -7.233 -14.916 -5.147 1.00 93.31 187 THR A CA 1
ATOM 1480 C C . THR A 1 187 ? -7.055 -14.148 -3.837 1.00 93.31 187 THR A C 1
ATOM 1482 O O . THR A 1 187 ? -5.949 -13.998 -3.305 1.00 93.31 187 THR A O 1
ATOM 1485 N N . LEU A 1 188 ? -8.160 -13.630 -3.300 1.00 91.81 188 LEU A N 1
ATOM 1486 C CA . LEU A 1 188 ? -8.122 -12.883 -2.049 1.00 91.81 188 LEU A CA 1
ATOM 1487 C C . LEU A 1 188 ? -7.680 -13.765 -0.870 1.00 91.81 188 LEU A C 1
ATOM 1489 O O . LEU A 1 188 ? -6.915 -13.317 -0.019 1.00 91.81 188 LEU A O 1
ATOM 1493 N N . GLU A 1 189 ? -8.121 -15.020 -0.850 1.00 91.31 189 GLU A N 1
ATOM 1494 C CA . GLU A 1 189 ? -7.768 -16.028 0.152 1.00 91.31 189 GLU A CA 1
ATOM 1495 C C . GLU A 1 189 ? -6.278 -16.371 0.083 1.00 91.31 189 GLU A C 1
ATOM 1497 O O . GLU A 1 189 ? -5.587 -16.331 1.099 1.00 91.31 189 GLU A O 1
ATOM 1502 N N . GLU A 1 190 ? -5.753 -16.604 -1.125 1.00 90.25 190 GLU A N 1
ATOM 1503 C CA . GLU A 1 190 ? -4.325 -16.849 -1.349 1.00 90.25 190 GLU A CA 1
ATOM 1504 C C . GLU A 1 190 ? -3.466 -15.663 -0.894 1.00 90.25 190 GLU A C 1
ATOM 1506 O O . GLU A 1 190 ? -2.407 -15.850 -0.289 1.00 90.25 190 GLU A O 1
ATOM 1511 N N . TYR A 1 191 ? -3.919 -14.434 -1.161 1.00 91.81 191 TYR A N 1
ATOM 1512 C CA . TYR A 1 191 ? -3.207 -13.229 -0.748 1.00 91.81 191 TYR A CA 1
ATOM 1513 C C . TYR A 1 191 ? -3.184 -13.051 0.774 1.00 91.81 191 TYR A C 1
ATOM 1515 O O . TYR A 1 191 ? -2.140 -12.717 1.341 1.00 91.81 191 TYR A O 1
ATOM 1523 N N . LEU A 1 192 ? -4.327 -13.258 1.431 1.00 88.50 192 LEU A N 1
ATOM 1524 C CA . LEU A 1 192 ? -4.472 -13.096 2.879 1.00 88.50 192 LEU A CA 1
ATOM 1525 C C . LEU A 1 192 ? -3.991 -14.314 3.678 1.00 88.50 192 LEU A C 1
ATOM 1527 O O . LEU A 1 192 ? -3.875 -14.207 4.897 1.00 88.50 192 LEU A O 1
ATOM 1531 N N . GLN A 1 193 ? -3.672 -15.423 3.004 1.00 89.62 193 GLN A N 1
ATOM 1532 C CA . GLN A 1 193 ? -3.303 -16.703 3.615 1.00 89.62 193 GLN A CA 1
ATOM 1533 C C . GLN A 1 193 ? -4.409 -17.246 4.538 1.00 89.62 193 GLN A C 1
ATOM 1535 O O . GLN A 1 193 ? -4.128 -17.684 5.657 1.00 89.62 193 GLN A O 1
ATOM 1540 N N . LEU A 1 194 ? -5.661 -17.172 4.071 1.00 77.19 194 LEU A N 1
ATOM 1541 C CA . LEU A 1 194 ? -6.868 -17.622 4.779 1.00 77.19 194 LEU A CA 1
ATOM 1542 C C . LEU A 1 194 ? -7.383 -18.972 4.270 1.00 77.19 194 LEU A C 1
ATOM 1544 O O . LEU A 1 194 ? -7.178 -19.276 3.075 1.00 77.19 194 LEU A O 1
#

Radius of gyration: 18.58 Å; chains: 1; bounding box: 56×41×44 Å

Sequence (194 aa):
MYDLTSCYNCSQSAISELVNELTKYLDDTWKHLLNLGPRNPTTFNGHKAVHALKFQAFKVPNGMICQLHGPVEATSRVLEWCCTNAFCPGANNDTPIRKRNFQVFGNPAYGIRPKDWNAAMSKVQIEVEHGFADVVQSWLFLDAWWKLQVYSSPVGQYYRVGVLLSNCCNCIHPNQTALTLDCHPPTLEEYLQL

Foldseek 3Di:
DVLVCVVVVHDPVVVVVVLVVLLVVCCVPPVVVADDPPDDCQLAPPVPRARDFDKDFDQDLQRAGPDIDDRDRPPDPVLVVQVVPFADPPADPPPPPVNGGDPDDDDVVSVRDDPVVCVVCVVVHVSVVCSLVCLCVVDPVSVPVVCQHVPVDSNVSSSVSSSVVVLLSCLSPNDPSSVVSVNHDHHSCVVVVD

Secondary structure (DSSP, 8-state):
-HHHHHHTT--HHHHHHHHHHHHHHHHHHHHHHH---S--TT-B-TTT-SB-EEEEEEEPTTS-EEEEEEEEES---HHHHHHHH-BPTT--TTS-HHHHB------GGG--S-HHHHHHHHHHHHHHHHHHHHHHHH-HHHH-TTT--TTTS-HHHHHHHHHHHHHHHHHHS--HHHHHTT-PPPPHHHHHT-